Protein AF-W1WIZ9-F1 (afdb_monomer)

Nearest PDB structures (foldseek):
  3n75-assembly1_A  TM=9.625E-01  e=9.514E-27  Escherichia coli K-12
  5fkx-assembly1_A  TM=9.387E-01  e=6.309E-28  Escherichia coli K-12
  5fkz-assembly1_E  TM=9.517E-01  e=2.753E-23  Escherichia coli K-12
  7p9b-assembly1_A  TM=8.621E-01  e=2.487E-11  Providencia stuartii
  1ord-assembly1_A  TM=8.737E-01  e=4.631E-11  Lactobacillus sp. 30A

Organism: NCBI:txid1403943

Mean predicted aligned error: 6.0 Å

Foldseek 3Di:
DVCLLVDPPQLAEEDECVVDDCVVQVVSCVRPQLRAYEYEYEPPDDPPDDPVSVSGNYDYDYPDDPCVVVSVVVVVVSSVVSVCVPQQLLRNQLVVQLVVVDQDPDDPPCRLVVVLVVDPNSVVVCVVVDSSVSSSPDDCVPPCSPDLVVCDHSNVSNQVVVCVVVVHPTGHDDPVDVLVVLLVCLPVPAAAPRDDDDDPPDDVSPVVSVVVGD

Radius of gyration: 25.26 Å; Cα contacts (8 Å, |Δi|>4): 203; chains: 1; bounding box: 54×52×72 Å

pLDDT: mean 91.21, std 8.18, range [60.09, 98.5]

Solvent-accessible surface area (backbone atoms only — not comparable to full-atom values): 12787 Å² total; per-residue (Å²): 106,73,66,60,78,74,32,89,84,65,63,58,48,80,47,50,41,88,83,46,56,69,66,60,53,53,58,47,36,76,77,40,60,71,53,39,33,38,33,36,37,59,99,82,58,80,83,89,72,56,85,81,54,70,71,53,48,67,44,82,43,68,90,53,89,88,44,62,62,61,50,51,52,49,52,49,51,54,37,52,50,40,55,62,65,75,41,53,54,39,60,44,52,51,54,49,52,50,72,69,61,74,86,64,101,50,61,48,86,39,55,49,43,61,53,33,63,76,38,77,70,30,35,55,52,44,65,72,68,34,61,64,60,35,43,68,54,69,38,71,86,46,64,88,52,30,30,78,89,74,54,26,56,31,40,31,50,35,26,52,49,50,9,62,76,70,74,42,99,66,52,80,91,68,93,72,45,67,56,46,50,53,34,56,54,42,62,72,73,50,57,68,82,60,90,80,91,74,67,90,89,57,58,70,44,58,57,51,39,55,76,73,53,96

Secondary structure (DSSP, 8-state):
-HHHHH-TT---EEEETTTS-HHHHHHHHHH-TT--EEEEE-TT------GGGGGS-EEEEE--TT-HHHHHHHHHHHHHHHHHHHS-HHHHHHHHHHHHT---SSSSTTGGGTTGGGSHHHHHHHHHH-HHHHHS---TT-GGG--TTTT-HHHHHHHHHHHHHTT-S-----TTHHHHHHHHHHHHH--TT------TT--HHHHHHHHH--

Structure (mmCIF, N/CA/C/O backbone):
data_AF-W1WIZ9-F1
#
_entry.id   AF-W1WIZ9-F1
#
loop_
_atom_site.group_PDB
_atom_site.id
_atom_site.type_symbol
_atom_site.label_atom_id
_atom_site.label_alt_id
_atom_site.label_comp_id
_atom_site.label_asym_id
_atom_site.label_entity_id
_atom_site.label_seq_id
_atom_site.pdbx_PDB_ins_code
_atom_site.Cartn_x
_atom_site.Cartn_y
_atom_site.Cartn_z
_atom_site.occupancy
_atom_site.B_iso_or_equiv
_atom_site.auth_seq_id
_atom_site.auth_comp_id
_atom_site.auth_asym_id
_atom_site.auth_atom_id
_atom_site.pdbx_PDB_model_num
ATOM 1 N N . LEU A 1 1 ? -24.892 2.028 10.577 1.00 87.00 1 LEU A N 1
ATOM 2 C CA . LEU A 1 1 ? -24.615 1.466 9.233 1.00 87.00 1 LEU A CA 1
ATOM 3 C C . LEU A 1 1 ? -24.131 2.520 8.239 1.00 87.00 1 LEU A C 1
ATOM 5 O O . LEU A 1 1 ? -22.938 2.538 8.000 1.00 87.00 1 LEU A O 1
ATOM 9 N N . LYS A 1 2 ? -24.961 3.466 7.758 1.00 91.81 2 LYS A N 1
ATOM 10 C CA . LYS A 1 2 ? -24.526 4.496 6.776 1.00 91.81 2 LYS A CA 1
ATOM 11 C C . LYS A 1 2 ? -23.250 5.261 7.156 1.00 91.81 2 LYS A C 1
ATOM 13 O O . LYS A 1 2 ? -22.461 5.605 6.288 1.00 91.81 2 LYS A O 1
ATOM 18 N N . LEU A 1 3 ? -23.041 5.540 8.445 1.00 91.88 3 LEU A N 1
ATOM 19 C CA . LEU A 1 3 ? -21.811 6.185 8.913 1.00 91.88 3 LEU A CA 1
ATOM 20 C C . LEU A 1 3 ? -20.573 5.295 8.708 1.00 91.88 3 LEU A C 1
ATOM 22 O O . LEU A 1 3 ? -19.531 5.810 8.336 1.00 91.88 3 LEU A O 1
ATOM 26 N N . ILE A 1 4 ? -20.702 3.985 8.932 1.00 90.81 4 ILE A N 1
ATOM 27 C CA . ILE A 1 4 ? -19.630 2.996 8.738 1.00 90.81 4 ILE A CA 1
ATOM 28 C C . ILE A 1 4 ? -19.288 2.897 7.254 1.00 90.81 4 ILE A C 1
ATOM 30 O O . ILE A 1 4 ? -18.129 3.028 6.880 1.00 90.81 4 ILE A O 1
ATOM 34 N N . GLU A 1 5 ? -20.314 2.781 6.415 1.00 92.06 5 GLU A N 1
ATOM 35 C CA . GLU A 1 5 ? -20.179 2.718 4.958 1.00 92.06 5 GLU A CA 1
ATOM 36 C C . GLU A 1 5 ? -19.468 3.951 4.372 1.00 92.06 5 GLU A C 1
ATOM 38 O O . GLU A 1 5 ? -18.628 3.830 3.487 1.00 92.06 5 GLU A O 1
ATOM 43 N N . ASN A 1 6 ? -19.758 5.146 4.897 1.00 93.94 6 ASN A N 1
ATOM 44 C CA . ASN A 1 6 ? -19.237 6.405 4.355 1.00 93.94 6 ASN A CA 1
ATOM 45 C C . ASN A 1 6 ? -17.990 6.941 5.080 1.00 93.94 6 ASN A C 1
ATOM 47 O O . ASN A 1 6 ? -17.501 8.016 4.730 1.00 93.94 6 ASN A O 1
ATOM 51 N N . ASN A 1 7 ? -17.471 6.247 6.100 1.00 94.19 7 ASN A N 1
ATOM 52 C CA . ASN A 1 7 ? -16.343 6.739 6.890 1.00 94.19 7 ASN A CA 1
ATOM 53 C C . ASN A 1 7 ? -15.297 5.656 7.180 1.00 94.19 7 ASN A C 1
ATOM 55 O O . ASN A 1 7 ? -15.286 5.033 8.241 1.00 94.19 7 ASN A O 1
ATOM 59 N N . ALA A 1 8 ? -14.321 5.545 6.278 1.00 92.00 8 ALA A N 1
ATOM 60 C CA . ALA A 1 8 ? -13.179 4.638 6.408 1.00 92.00 8 ALA A CA 1
ATOM 61 C C . ALA A 1 8 ? -12.224 4.963 7.579 1.00 92.00 8 ALA A C 1
ATOM 63 O O . ALA A 1 8 ? -11.282 4.214 7.822 1.00 92.00 8 ALA A O 1
ATOM 64 N N . ARG A 1 9 ? -12.424 6.077 8.302 1.00 94.25 9 ARG A N 1
ATOM 65 C CA . ARG A 1 9 ? -11.620 6.418 9.492 1.00 94.25 9 ARG A CA 1
ATOM 66 C C . ARG A 1 9 ? -12.114 5.738 10.766 1.00 94.25 9 ARG A C 1
ATOM 68 O O . ARG A 1 9 ? -11.454 5.851 11.795 1.00 94.25 9 ARG A O 1
ATOM 75 N N . LEU A 1 10 ? -13.272 5.082 10.726 1.00 94.19 10 LEU A N 1
ATOM 76 C CA . LEU A 1 10 ? -13.775 4.325 11.865 1.00 94.19 10 LEU A CA 1
ATOM 77 C C . LEU A 1 10 ? -12.921 3.073 12.077 1.00 94.19 10 LEU A C 1
ATOM 79 O O . LEU A 1 10 ? -12.685 2.300 11.153 1.00 94.19 10 LEU A O 1
ATOM 83 N N . CYS A 1 11 ? -12.454 2.897 13.310 1.00 94.31 11 CYS A N 1
ATOM 84 C CA . CYS A 1 11 ? -11.530 1.832 13.696 1.00 94.31 11 CYS A CA 1
ATOM 85 C C . CYS A 1 11 ? -12.123 0.835 14.703 1.00 94.31 11 CYS A C 1
ATOM 87 O O . CYS A 1 11 ? -11.443 -0.104 15.099 1.00 94.31 11 CYS A O 1
ATOM 89 N N . GLY A 1 12 ? -13.386 1.023 15.084 1.00 94.50 12 GLY A N 1
ATOM 90 C CA . GLY A 1 12 ? -14.156 0.096 15.900 1.00 94.50 12 GLY A CA 1
ATOM 91 C C . GLY A 1 12 ? -15.562 0.628 16.162 1.00 94.50 12 GLY A C 1
ATOM 92 O O . GLY A 1 12 ? -15.840 1.812 15.939 1.00 94.50 12 GLY A O 1
ATOM 93 N N . VAL A 1 13 ? -16.456 -0.245 16.617 1.00 95.00 13 VAL A N 1
ATOM 94 C CA . VAL A 1 13 ? -17.850 0.098 16.935 1.00 95.00 13 VAL A CA 1
ATOM 95 C C . VAL A 1 13 ? -18.153 -0.328 18.359 1.00 95.00 13 VAL A C 1
ATOM 97 O O . VAL A 1 13 ? -17.995 -1.494 18.694 1.00 95.00 13 VAL A O 1
ATOM 100 N N . ILE A 1 14 ? -18.608 0.612 19.186 1.00 94.50 14 ILE A N 1
ATOM 101 C CA . ILE A 1 14 ? -19.062 0.342 20.552 1.00 94.50 14 ILE A CA 1
ATOM 102 C C . ILE A 1 14 ? -20.587 0.371 20.571 1.00 94.50 14 ILE A C 1
ATOM 104 O O . ILE A 1 14 ? -21.185 1.331 20.077 1.00 94.50 14 ILE A O 1
ATOM 108 N N . PHE A 1 15 ? -21.215 -0.655 21.138 1.00 92.69 15 PHE A N 1
ATOM 109 C CA . PHE A 1 15 ? -22.669 -0.728 21.254 1.00 92.69 15 PHE A CA 1
ATOM 110 C C . PHE A 1 15 ? -23.113 -1.549 22.469 1.00 92.69 15 PHE A C 1
ATOM 112 O O . PHE A 1 15 ? -22.343 -2.312 23.045 1.00 92.69 15 PHE A O 1
ATOM 119 N N . ASP A 1 16 ? -24.372 -1.357 22.852 1.00 91.81 16 ASP A N 1
ATOM 120 C CA . ASP A 1 16 ? -25.048 -2.111 23.907 1.00 91.81 16 ASP A CA 1
ATOM 121 C C . ASP A 1 16 ? -25.674 -3.378 23.304 1.00 91.81 16 ASP A C 1
ATOM 123 O O . ASP A 1 16 ? -26.484 -3.282 22.373 1.00 91.81 16 ASP A O 1
ATOM 127 N N . TRP A 1 17 ? -25.276 -4.542 23.814 1.00 88.62 17 TRP A N 1
ATOM 128 C CA . TRP A 1 17 ? -25.714 -5.861 23.354 1.00 88.62 17 TRP A CA 1
ATOM 129 C C . TRP A 1 17 ? -27.201 -6.114 23.613 1.00 88.62 17 TRP A C 1
ATOM 131 O O . TRP A 1 17 ? -27.859 -6.808 22.843 1.00 88.62 17 TRP A O 1
ATOM 141 N N . ASP A 1 18 ? -27.770 -5.518 24.661 1.00 84.75 18 ASP A N 1
ATOM 142 C CA . ASP A 1 18 ? -29.194 -5.697 24.962 1.00 84.75 18 ASP A CA 1
ATOM 143 C C . ASP A 1 18 ? -30.079 -4.902 23.994 1.00 84.75 18 ASP A C 1
ATOM 145 O O . ASP A 1 18 ? -31.247 -5.233 23.777 1.00 84.75 18 ASP A O 1
ATOM 149 N N . LYS A 1 19 ? -29.525 -3.843 23.393 1.00 87.00 19 LYS A N 1
ATOM 150 C CA . LYS A 1 19 ? -30.222 -3.006 22.410 1.00 87.00 19 LYS A CA 1
ATOM 151 C C . LYS A 1 19 ? -30.000 -3.466 20.974 1.00 87.00 19 LYS A C 1
ATOM 153 O O . LYS A 1 19 ? -30.888 -3.286 20.139 1.00 87.00 19 LYS A O 1
ATOM 158 N N . TYR A 1 20 ? -28.819 -3.993 20.675 1.00 85.75 20 TYR A N 1
ATOM 159 C CA . TYR A 1 20 ? -28.450 -4.448 19.342 1.00 85.75 20 TYR A CA 1
ATOM 160 C C . TYR A 1 20 ? -27.939 -5.878 19.408 1.00 85.75 20 TYR A C 1
ATOM 162 O O . TYR A 1 20 ? -27.051 -6.198 20.188 1.00 85.75 20 TYR A O 1
ATOM 170 N N . ASN A 1 21 ? -28.493 -6.721 18.550 1.00 76.50 21 ASN A N 1
ATOM 171 C CA . ASN A 1 21 ? -28.240 -8.151 18.535 1.00 76.50 21 ASN A CA 1
ATOM 172 C C . ASN A 1 21 ? -27.180 -8.527 17.480 1.00 76.50 21 ASN A C 1
ATOM 174 O O . ASN A 1 21 ? -26.534 -7.681 16.850 1.00 76.50 21 ASN A O 1
ATOM 178 N N . LEU A 1 22 ? -27.045 -9.834 17.270 1.00 82.81 22 LEU A N 1
ATOM 179 C CA . LEU A 1 22 ? -26.155 -10.440 16.286 1.00 82.81 22 LEU A CA 1
ATOM 180 C C . LEU A 1 22 ? -26.357 -9.899 14.855 1.00 82.81 22 LEU A C 1
ATOM 182 O O . LEU A 1 22 ? -25.387 -9.784 14.112 1.00 82.81 22 LEU A O 1
ATOM 186 N N . GLU A 1 23 ? -27.576 -9.492 14.485 1.00 86.75 23 GLU A N 1
ATOM 187 C CA . GLU A 1 23 ? -27.906 -8.982 13.144 1.00 86.75 23 GLU A CA 1
ATOM 188 C C . GLU A 1 23 ? -27.064 -7.749 12.788 1.00 86.75 23 GLU A C 1
ATOM 190 O O . GLU A 1 23 ? -26.488 -7.676 11.703 1.00 86.75 23 GLU A O 1
ATOM 195 N N . LEU A 1 24 ? -26.884 -6.823 13.740 1.00 88.12 24 LEU A N 1
ATOM 196 C CA . LEU A 1 24 ? -26.019 -5.658 13.542 1.00 88.12 24 LEU A CA 1
ATOM 197 C C . LEU A 1 24 ? -24.560 -6.077 13.307 1.00 88.12 24 LEU A C 1
ATOM 199 O O . LEU A 1 24 ? -23.859 -5.473 12.492 1.00 88.12 24 LEU A O 1
ATOM 203 N N . CYS A 1 25 ? -24.091 -7.097 14.025 1.00 88.38 25 CYS A N 1
ATOM 204 C CA . CYS A 1 25 ? -22.722 -7.587 13.897 1.00 88.38 25 CYS A CA 1
ATOM 205 C C . CYS A 1 25 ? -22.493 -8.221 12.522 1.00 88.38 25 CYS A C 1
ATOM 207 O O . CYS A 1 25 ? -21.475 -7.947 11.884 1.00 88.38 25 CYS A O 1
ATOM 209 N N . GLU A 1 26 ? -23.452 -9.011 12.038 1.00 88.06 26 GLU A N 1
ATOM 210 C CA . GLU A 1 26 ? -23.418 -9.590 10.695 1.00 88.06 26 GLU A CA 1
ATOM 211 C C . GLU A 1 26 ? -23.435 -8.515 9.606 1.00 88.06 26 GLU A C 1
ATOM 213 O O . GLU A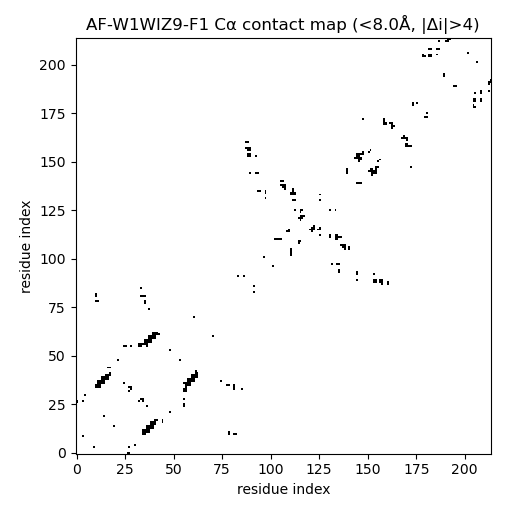 1 26 ? -22.670 -8.594 8.643 1.00 88.06 26 GLU A O 1
ATOM 218 N N . GLU A 1 27 ? -24.285 -7.495 9.738 1.00 91.00 27 GLU A N 1
ATOM 219 C CA . GLU A 1 27 ? -24.334 -6.378 8.791 1.00 91.00 27 GLU A CA 1
ATOM 220 C C . GLU A 1 27 ? -23.008 -5.619 8.736 1.00 91.00 27 GLU A C 1
ATOM 222 O O . GLU A 1 27 ? -22.530 -5.286 7.650 1.00 91.00 27 GLU A O 1
ATOM 227 N N . ILE A 1 28 ? -22.383 -5.369 9.891 1.00 91.50 28 ILE A N 1
ATOM 228 C CA . ILE A 1 28 ? -21.072 -4.718 9.945 1.00 91.50 28 ILE A CA 1
ATOM 229 C C . ILE A 1 28 ? -19.991 -5.616 9.340 1.00 91.50 28 ILE A C 1
ATOM 231 O O . ILE A 1 28 ? -19.190 -5.130 8.543 1.00 91.50 28 ILE A O 1
ATOM 235 N N . SER A 1 29 ? -19.998 -6.912 9.650 1.00 88.81 29 SER A N 1
ATOM 236 C CA . SER A 1 29 ? -19.029 -7.877 9.122 1.00 88.81 29 SER A CA 1
ATOM 237 C C . SER A 1 29 ? -19.103 -8.002 7.597 1.00 88.81 29 SER A C 1
ATOM 239 O O . SER A 1 29 ? -18.066 -8.014 6.939 1.00 88.81 29 SER A O 1
ATOM 241 N N . LYS A 1 30 ? -20.311 -7.964 7.011 1.00 89.75 30 LYS A N 1
ATOM 242 C CA . LYS A 1 30 ? -20.506 -7.922 5.547 1.00 89.75 30 LYS A CA 1
ATOM 243 C C . LYS A 1 30 ? -19.843 -6.708 4.889 1.00 89.75 30 LYS A C 1
ATOM 245 O O . LYS A 1 30 ? -19.440 -6.792 3.733 1.00 89.75 30 LYS A O 1
ATOM 250 N N . MET A 1 31 ? -19.753 -5.578 5.595 1.00 90.38 31 MET A N 1
ATOM 251 C CA . MET A 1 31 ? -19.080 -4.371 5.098 1.00 90.38 31 MET A CA 1
ATOM 252 C C . MET A 1 31 ? -17.571 -4.400 5.362 1.00 90.38 31 MET A C 1
ATOM 254 O O . MET A 1 31 ? -16.787 -3.967 4.519 1.00 90.38 31 MET A O 1
ATOM 258 N N . ASN A 1 32 ? -17.162 -4.865 6.542 1.00 90.75 32 ASN A N 1
ATOM 259 C CA . ASN A 1 32 ? -15.767 -4.968 6.946 1.00 90.75 32 ASN A CA 1
ATOM 260 C C . ASN A 1 32 ? -15.590 -6.110 7.954 1.00 90.75 32 ASN A C 1
ATOM 262 O O . ASN A 1 32 ? -15.849 -5.951 9.146 1.00 90.75 32 ASN A O 1
ATOM 266 N N . GLU A 1 33 ? -15.078 -7.237 7.466 1.00 89.38 33 GLU A N 1
ATOM 267 C CA . GLU A 1 33 ? -14.885 -8.461 8.251 1.00 89.38 33 GLU A CA 1
ATOM 268 C C . GLU A 1 33 ? -13.898 -8.292 9.416 1.00 89.38 33 GLU A C 1
ATOM 270 O O . GLU A 1 33 ? -13.975 -9.017 10.405 1.00 89.38 33 GLU A O 1
ATOM 275 N N . ASN A 1 34 ? -12.979 -7.327 9.319 1.00 91.25 34 ASN A N 1
ATOM 276 C CA . ASN A 1 34 ? -11.919 -7.125 10.303 1.00 91.25 34 ASN A CA 1
ATOM 277 C C . ASN A 1 34 ? -12.252 -6.043 11.341 1.00 91.25 34 ASN A C 1
ATOM 279 O O . ASN A 1 34 ? -11.488 -5.883 12.290 1.00 91.25 34 ASN A O 1
ATOM 283 N N . LEU A 1 35 ? -13.334 -5.272 11.162 1.00 93.56 35 LEU A N 1
ATOM 284 C CA . LEU A 1 35 ? -13.646 -4.138 12.034 1.00 93.56 35 LEU A CA 1
ATOM 285 C C . LEU A 1 35 ? -13.981 -4.623 13.458 1.00 93.56 35 LEU A C 1
ATOM 287 O O . LEU A 1 35 ? -14.940 -5.380 13.618 1.00 93.56 35 LEU A O 1
ATOM 291 N N . PRO A 1 36 ? -13.261 -4.163 14.499 1.00 95.06 36 PRO A N 1
ATOM 292 C CA . PRO A 1 36 ? -13.541 -4.559 15.873 1.00 95.06 36 PRO A CA 1
ATOM 293 C C . PRO A 1 36 ? -14.918 -4.102 16.351 1.00 95.06 36 PRO A C 1
ATOM 295 O O . PRO A 1 36 ? -15.303 -2.935 16.201 1.00 95.06 36 PRO A O 1
ATOM 298 N N . LEU A 1 37 ? -15.632 -5.023 16.988 1.00 93.81 37 LEU A N 1
ATOM 299 C CA . LEU A 1 37 ? -16.931 -4.807 17.605 1.00 93.81 37 LEU A CA 1
ATOM 300 C C . LEU A 1 37 ? -16.784 -4.920 19.124 1.00 93.81 37 LEU A C 1
ATOM 302 O O . LEU A 1 37 ? -16.282 -5.911 19.643 1.00 93.81 37 LEU A O 1
ATOM 306 N N . TYR A 1 38 ? -17.220 -3.897 19.846 1.00 94.00 38 TYR A N 1
ATOM 307 C CA . TYR A 1 38 ? -17.125 -3.799 21.297 1.00 94.00 38 TYR A CA 1
ATOM 308 C C . TYR A 1 38 ? -18.540 -3.793 21.876 1.00 94.00 38 TYR A C 1
ATOM 310 O O . TYR A 1 38 ? -19.208 -2.756 21.911 1.00 94.00 38 TYR A O 1
ATOM 318 N N . ALA A 1 39 ? -18.999 -4.972 22.281 1.00 91.75 39 ALA A N 1
ATOM 319 C CA . ALA A 1 39 ? -20.337 -5.195 22.803 1.00 91.75 39 ALA A CA 1
ATOM 320 C C . ALA A 1 39 ? -20.330 -5.065 24.327 1.00 91.75 39 ALA A C 1
ATOM 322 O O . ALA A 1 39 ? -19.583 -5.761 25.012 1.00 91.75 39 ALA A O 1
ATOM 323 N N . PHE A 1 40 ? -21.167 -4.187 24.865 1.00 91.50 40 PHE A N 1
ATOM 324 C CA . PHE A 1 40 ? -21.376 -4.084 26.303 1.00 91.50 40 PHE A CA 1
ATOM 325 C C . PHE A 1 40 ? -22.627 -4.864 26.694 1.00 91.50 40 PHE A C 1
ATOM 327 O O . PHE A 1 40 ? -23.694 -4.617 26.143 1.00 91.50 40 PHE A O 1
ATOM 334 N N . ALA A 1 41 ? -22.487 -5.805 27.622 1.00 87.31 41 ALA A N 1
ATOM 335 C CA . ALA A 1 41 ? -23.559 -6.679 28.079 1.00 87.31 41 ALA A CA 1
ATOM 336 C C . ALA A 1 41 ? -23.795 -6.513 29.585 1.00 87.31 41 ALA A C 1
ATOM 338 O O . ALA A 1 41 ? -22.882 -6.202 30.358 1.00 87.31 41 ALA A O 1
ATOM 339 N N . ASN A 1 42 ? -25.037 -6.731 30.003 1.00 83.00 42 ASN A N 1
ATOM 340 C CA . ASN A 1 42 ? -25.416 -6.831 31.404 1.00 83.00 42 ASN A CA 1
ATOM 341 C C . ASN A 1 42 ? -25.300 -8.282 31.891 1.00 83.00 42 ASN A C 1
ATOM 343 O O . ASN A 1 42 ? -25.276 -9.232 31.114 1.00 83.00 42 ASN A O 1
ATOM 347 N N . THR A 1 43 ? -25.303 -8.478 33.209 1.00 73.75 43 THR A N 1
ATOM 348 C CA . THR A 1 43 ? -25.159 -9.806 33.839 1.00 73.75 43 THR A CA 1
ATOM 349 C C . THR A 1 43 ? -26.267 -10.798 33.451 1.00 73.75 43 THR A C 1
ATOM 351 O O . THR A 1 43 ? -26.099 -12.005 33.593 1.00 73.75 43 THR A O 1
ATOM 354 N N . TYR A 1 44 ? -27.409 -10.294 32.975 1.00 71.56 44 TYR A N 1
ATOM 355 C CA . TYR A 1 44 ? -28.566 -11.091 32.556 1.00 71.56 44 TYR A CA 1
ATOM 356 C C . TYR A 1 44 ? -28.710 -11.201 31.033 1.00 71.56 44 TYR A C 1
ATOM 358 O O . TYR A 1 44 ? -29.680 -11.794 30.561 1.00 71.56 44 TYR A O 1
ATOM 366 N N . SER A 1 45 ? -27.784 -10.625 30.264 1.00 72.38 45 SER A N 1
ATOM 367 C CA . SER A 1 45 ? -27.810 -10.698 28.807 1.00 72.38 45 SER A CA 1
ATOM 368 C C . SER A 1 45 ? -27.600 -12.141 28.355 1.00 72.38 45 SER A C 1
ATOM 370 O O . SER A 1 45 ? -26.628 -12.799 28.728 1.00 72.38 45 SER A O 1
ATOM 372 N N . THR A 1 46 ? -28.504 -12.650 27.523 1.00 68.81 46 THR A N 1
ATOM 373 C CA . THR A 1 46 ? -28.334 -13.960 26.893 1.00 68.81 46 THR A CA 1
ATOM 374 C C . THR A 1 46 ? -27.382 -13.835 25.708 1.00 68.81 46 THR A C 1
ATOM 376 O O . THR A 1 46 ? -27.666 -13.130 24.738 1.00 68.81 46 THR A O 1
ATOM 379 N N . LEU A 1 47 ? -26.248 -14.529 25.781 1.00 69.50 47 LEU A N 1
ATOM 380 C CA . LEU A 1 47 ? -25.299 -14.657 24.677 1.00 69.50 47 LEU A CA 1
ATOM 381 C C . LEU A 1 47 ? -25.739 -15.808 23.771 1.00 69.50 47 LEU A C 1
ATOM 383 O O . LEU A 1 47 ? -25.292 -16.942 23.930 1.00 69.50 47 LEU A O 1
ATOM 387 N N . ASP A 1 48 ? -26.638 -15.515 22.836 1.00 65.75 48 ASP A N 1
ATOM 388 C CA . ASP A 1 48 ? -27.059 -16.471 21.810 1.00 65.75 48 ASP A CA 1
ATOM 389 C C . ASP A 1 48 ? -26.049 -16.428 20.648 1.00 65.75 48 ASP A C 1
ATOM 391 O O . ASP A 1 48 ? -26.266 -15.781 19.626 1.00 65.75 48 ASP A O 1
ATOM 395 N N . VAL A 1 49 ? -24.861 -17.003 20.877 1.00 66.94 49 VAL A N 1
ATOM 396 C CA . VAL A 1 49 ? -23.733 -16.997 19.928 1.00 66.94 49 VAL A CA 1
ATOM 397 C C . VAL A 1 49 ? -23.510 -18.413 19.406 1.00 66.94 49 VAL A C 1
ATOM 399 O O . VAL A 1 49 ? -23.228 -19.334 20.177 1.00 66.94 49 VAL A O 1
ATOM 402 N N . SER A 1 50 ? -23.607 -18.603 18.091 1.00 66.69 50 SER A N 1
ATOM 403 C CA . SER A 1 50 ? -23.316 -19.879 17.438 1.00 66.69 50 SER A CA 1
ATOM 404 C C . SER A 1 50 ? -21.835 -19.993 17.048 1.00 66.69 50 SER A C 1
ATOM 406 O O . SER A 1 50 ? -21.110 -19.006 16.937 1.00 66.69 50 SER A O 1
ATOM 408 N N . LEU A 1 51 ? -21.355 -21.214 16.780 1.00 60.09 51 LEU A N 1
ATOM 409 C CA . LEU A 1 51 ? -19.974 -21.445 16.322 1.00 60.09 51 LEU A CA 1
ATOM 410 C C . LEU A 1 51 ? -19.649 -20.735 14.993 1.00 60.09 51 LEU A C 1
ATOM 412 O O . LEU A 1 51 ? -18.485 -20.426 14.742 1.00 60.09 51 LEU A O 1
ATOM 416 N N . ASN A 1 52 ? -20.651 -20.469 14.148 1.00 64.50 52 ASN A N 1
ATOM 417 C CA . ASN A 1 52 ? -20.458 -19.729 12.898 1.00 64.50 52 ASN A CA 1
ATOM 418 C C . ASN A 1 52 ? -20.170 -18.239 13.148 1.00 64.50 52 ASN A C 1
ATOM 420 O O . ASN A 1 52 ? -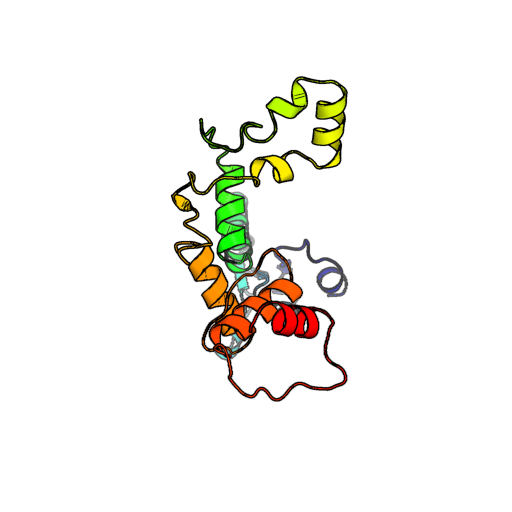19.480 -17.607 12.346 1.00 64.50 52 ASN A O 1
ATOM 424 N N . ASP A 1 53 ? -20.608 -17.721 14.296 1.00 66.31 53 ASP A N 1
ATOM 425 C CA . ASP A 1 53 ? -20.487 -16.315 14.687 1.00 66.31 53 ASP A CA 1
ATOM 426 C C . ASP A 1 53 ? -19.121 -15.999 15.305 1.00 66.31 53 ASP A C 1
ATOM 428 O O . ASP A 1 53 ? -18.749 -14.837 15.433 1.00 66.31 53 ASP A O 1
ATOM 432 N N . LEU A 1 54 ? -18.306 -17.023 15.597 1.00 61.25 54 LEU A N 1
ATOM 433 C CA . LEU A 1 54 ? -16.912 -16.878 16.045 1.00 61.25 54 LEU A CA 1
ATOM 434 C C . LEU A 1 54 ? -15.998 -16.204 15.010 1.00 61.25 54 LEU A C 1
ATOM 436 O O . LEU A 1 54 ? -14.865 -15.851 15.329 1.00 61.25 54 LEU A O 1
ATOM 440 N N . ARG A 1 55 ? -16.458 -16.042 13.762 1.00 66.75 55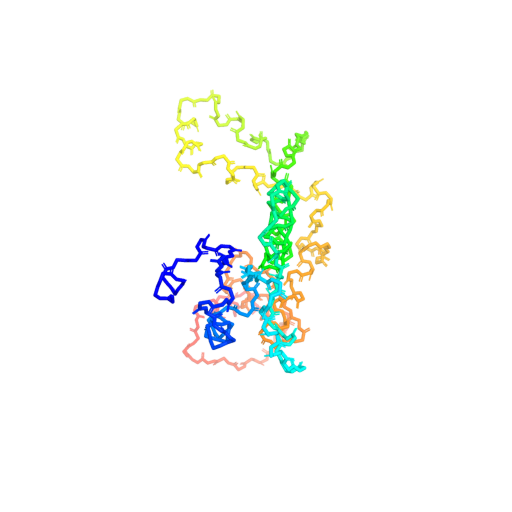 ARG A N 1
ATOM 441 C CA . ARG A 1 55 ? -15.751 -15.241 12.751 1.00 66.75 55 ARG A CA 1
ATOM 442 C C . ARG A 1 55 ? -15.859 -13.740 13.010 1.00 66.75 55 ARG A C 1
ATOM 444 O O . ARG A 1 55 ? -15.060 -12.983 12.465 1.00 66.75 55 ARG A O 1
ATOM 451 N N . LEU A 1 56 ? -16.834 -13.308 13.807 1.00 74.75 56 LEU A N 1
ATOM 452 C CA . LEU A 1 56 ? -17.032 -11.906 14.143 1.00 74.75 56 LEU A CA 1
ATOM 453 C C . LEU A 1 56 ? -15.968 -11.468 15.159 1.00 74.75 56 LEU A C 1
ATOM 455 O O . LEU A 1 56 ? -15.740 -12.131 16.170 1.00 74.75 56 LEU A O 1
ATOM 459 N N . GLN A 1 57 ? -15.334 -10.322 14.912 1.00 81.62 57 GLN A N 1
ATOM 460 C CA . GLN A 1 57 ? -14.327 -9.729 15.801 1.00 81.62 57 GLN A CA 1
ATOM 461 C C . GLN A 1 57 ? -14.990 -9.008 16.989 1.00 81.62 57 GLN A C 1
ATOM 463 O O . GLN A 1 57 ? -14.838 -7.796 17.154 1.00 81.62 57 GLN A O 1
ATOM 468 N N . ILE A 1 58 ? -15.777 -9.737 17.792 1.00 87.44 58 ILE A N 1
ATOM 469 C CA . ILE A 1 58 ? -16.536 -9.186 18.925 1.00 87.44 58 ILE A CA 1
ATOM 470 C C . ILE A 1 58 ? -15.761 -9.373 20.229 1.00 87.44 58 ILE A C 1
ATOM 472 O O . ILE A 1 58 ? -15.376 -10.479 20.599 1.00 87.44 58 ILE A O 1
ATOM 476 N N . SER A 1 59 ? -15.574 -8.277 20.959 1.00 89.62 59 SER A N 1
ATOM 477 C CA . SER A 1 59 ? -15.122 -8.267 22.349 1.00 89.62 59 SER A CA 1
ATOM 478 C C . SER A 1 59 ? -16.275 -7.851 23.255 1.00 89.62 59 SER A C 1
ATOM 480 O O . SER A 1 59 ? -16.907 -6.822 23.014 1.00 89.62 59 SER A O 1
ATOM 482 N N . PHE A 1 60 ? -16.521 -8.637 24.301 1.00 88.75 60 PHE A N 1
ATOM 483 C CA . PHE A 1 60 ? -17.566 -8.369 25.284 1.00 88.75 60 PHE A CA 1
ATOM 484 C C . PHE A 1 60 ? -17.006 -7.651 26.512 1.00 88.75 60 PHE A C 1
ATOM 486 O O . PHE A 1 60 ? -15.944 -8.014 27.023 1.00 88.75 60 PHE A O 1
ATOM 493 N N . PHE A 1 61 ? -17.745 -6.657 26.995 1.00 91.06 61 PHE A N 1
ATOM 494 C CA . PHE A 1 61 ? -17.449 -5.907 28.211 1.00 91.06 61 PHE A CA 1
ATOM 495 C C . PHE A 1 61 ? -18.678 -5.842 29.114 1.00 91.06 61 PHE A C 1
ATOM 497 O O . PHE A 1 61 ? -19.806 -5.771 28.634 1.00 91.06 61 PHE A O 1
ATOM 504 N N . GLU A 1 62 ? -18.459 -5.822 30.424 1.00 89.00 62 GLU A N 1
ATOM 505 C CA . GLU A 1 62 ? -19.524 -5.604 31.404 1.00 89.00 62 GLU A CA 1
ATOM 506 C C . GLU A 1 62 ? -19.582 -4.136 31.841 1.00 89.00 62 GLU A C 1
ATOM 508 O O . GLU A 1 62 ? -18.564 -3.438 31.909 1.00 89.00 62 GLU A O 1
ATOM 513 N N . TYR A 1 63 ? -20.779 -3.672 32.204 1.00 87.44 63 TYR A N 1
ATOM 514 C CA . TYR A 1 63 ? -20.985 -2.363 32.823 1.00 87.44 63 TYR A CA 1
ATOM 515 C C . TYR A 1 63 ? -20.532 -2.364 34.293 1.00 87.44 63 TYR A C 1
ATOM 517 O O . TYR A 1 63 ? -21.346 -2.388 35.216 1.00 87.44 63 TYR A O 1
ATOM 525 N N . ALA A 1 64 ? -19.219 -2.327 34.521 1.00 86.75 64 ALA A N 1
ATOM 526 C CA . ALA A 1 64 ? -18.628 -2.309 35.858 1.00 86.75 64 ALA A CA 1
ATOM 527 C C . ALA A 1 64 ? -18.061 -0.928 36.237 1.00 86.75 64 ALA A C 1
ATOM 529 O O . ALA A 1 64 ? -17.295 -0.307 35.494 1.00 86.75 64 ALA A O 1
ATOM 530 N N . LEU A 1 65 ? -18.399 -0.455 37.442 1.00 85.69 65 LEU A N 1
ATOM 531 C CA . LEU A 1 65 ? -17.788 0.739 38.036 1.00 85.69 65 LEU A CA 1
ATOM 532 C C . LEU A 1 65 ? -16.299 0.481 38.308 1.00 85.69 65 LEU A C 1
ATOM 534 O O . LEU A 1 65 ? -15.939 -0.529 38.902 1.00 85.69 65 LEU A O 1
ATOM 538 N N . GLY A 1 66 ? -15.435 1.407 37.886 1.00 88.44 66 GLY A N 1
ATOM 539 C CA . GLY A 1 66 ? -13.982 1.300 38.068 1.00 88.44 66 GLY A CA 1
ATOM 540 C C . GLY A 1 66 ? -13.241 0.491 36.996 1.00 88.44 66 GLY A C 1
ATOM 541 O O . GLY A 1 66 ? -12.024 0.583 36.935 1.00 88.44 66 GLY A O 1
ATOM 542 N N . ALA A 1 67 ? -13.939 -0.215 36.098 1.00 90.38 67 ALA A N 1
ATOM 543 C CA . ALA A 1 67 ? -13.314 -0.987 35.013 1.00 90.38 67 ALA A CA 1
ATOM 544 C C . ALA A 1 67 ? -13.006 -0.156 33.751 1.00 90.38 67 ALA A C 1
ATOM 546 O O . ALA A 1 67 ? -12.460 -0.669 32.777 1.00 90.38 67 ALA A O 1
ATOM 547 N N . ALA A 1 68 ? -13.372 1.131 33.736 1.00 92.00 68 ALA A N 1
ATOM 548 C CA . ALA A 1 68 ? -13.283 1.975 32.545 1.00 92.00 68 ALA A CA 1
ATOM 549 C C . ALA A 1 68 ? -11.853 2.092 31.989 1.00 92.00 68 ALA A C 1
ATOM 551 O O . ALA A 1 68 ? -11.679 2.124 30.772 1.00 92.00 68 ALA A O 1
ATOM 552 N N . GLU A 1 69 ? -10.840 2.137 32.859 1.00 94.81 69 GLU A N 1
ATOM 553 C CA . GLU A 1 69 ? -9.435 2.215 32.444 1.00 94.81 69 GLU A CA 1
ATOM 554 C C . GLU A 1 69 ? -8.983 0.927 31.745 1.00 94.81 69 GLU A C 1
ATOM 556 O O . GLU A 1 69 ? -8.440 0.979 30.640 1.00 94.81 69 GLU A O 1
ATOM 561 N N . ASP A 1 70 ? -9.287 -0.232 32.330 1.00 94.00 70 ASP A N 1
ATOM 562 C CA . ASP A 1 70 ? -8.955 -1.535 31.752 1.00 94.00 70 ASP A CA 1
ATOM 563 C C . ASP A 1 70 ? -9.684 -1.771 30.423 1.00 94.00 70 ASP A C 1
ATOM 565 O O . ASP A 1 70 ? -9.074 -2.209 29.443 1.00 94.00 70 ASP A O 1
ATOM 569 N N . ILE A 1 71 ? -10.969 -1.407 30.348 1.00 94.69 71 ILE A N 1
ATOM 570 C CA . ILE A 1 71 ? -11.771 -1.487 29.120 1.00 94.69 71 ILE A CA 1
ATOM 571 C C . ILE A 1 71 ? -11.184 -0.577 28.036 1.00 94.69 71 ILE A C 1
ATOM 573 O O . ILE A 1 71 ? -10.990 -1.018 26.903 1.00 94.69 71 ILE A O 1
ATOM 577 N N . ALA A 1 72 ? -10.851 0.674 28.365 1.00 95.00 72 ALA A N 1
ATOM 578 C CA . ALA A 1 72 ? -10.253 1.606 27.411 1.00 95.00 72 ALA A CA 1
ATOM 579 C C . ALA A 1 72 ? -8.895 1.103 26.898 1.00 95.00 72 ALA A C 1
ATOM 581 O O . ALA A 1 72 ? -8.625 1.161 25.694 1.00 95.00 72 ALA A O 1
ATOM 582 N N . ASN A 1 73 ? -8.063 0.554 27.787 1.00 95.88 73 ASN A N 1
ATOM 583 C CA . ASN A 1 73 ? -6.791 -0.062 27.420 1.00 95.88 73 ASN A CA 1
ATOM 584 C C . ASN A 1 73 ? -6.997 -1.257 26.485 1.00 95.88 73 ASN A C 1
ATOM 586 O O . ASN A 1 73 ? -6.293 -1.372 25.479 1.00 95.88 73 ASN A O 1
ATOM 590 N N . LYS A 1 74 ? -7.987 -2.110 26.764 1.00 95.06 74 LYS A N 1
ATOM 591 C CA . LYS A 1 74 ? -8.301 -3.262 25.916 1.00 95.06 74 LYS A CA 1
ATOM 592 C C . LYS A 1 74 ? -8.821 -2.844 24.541 1.00 95.06 74 LYS A C 1
ATOM 594 O O . LYS A 1 74 ? -8.332 -3.354 23.536 1.00 95.06 74 LYS A O 1
ATOM 599 N N . ILE A 1 75 ? -9.740 -1.877 24.480 1.00 95.69 75 ILE A N 1
ATOM 600 C CA . ILE A 1 75 ? -10.244 -1.301 23.222 1.00 95.69 75 ILE A CA 1
ATOM 601 C C . ILE A 1 75 ? -9.083 -0.754 22.393 1.00 95.69 75 ILE A C 1
ATOM 603 O O . ILE A 1 75 ? -8.978 -1.063 21.206 1.00 95.69 75 ILE A O 1
ATOM 607 N N . LYS A 1 76 ? -8.176 0.009 23.014 1.00 96.50 76 LYS A N 1
ATOM 608 C CA . LYS A 1 76 ? -7.000 0.554 22.333 1.00 96.50 76 LYS A CA 1
ATOM 609 C C . LYS A 1 76 ? -6.109 -0.553 21.771 1.00 96.50 76 LYS A C 1
ATOM 611 O O . LYS A 1 76 ? -5.758 -0.489 20.600 1.00 96.50 76 LYS A O 1
ATOM 616 N N . GLN A 1 77 ? -5.788 -1.573 22.567 1.00 95.62 77 GLN A N 1
ATOM 617 C CA . GLN A 1 77 ? -4.966 -2.706 22.123 1.00 95.62 77 GLN A CA 1
ATOM 618 C C . GLN A 1 77 ? -5.586 -3.416 20.917 1.00 95.62 77 GLN A C 1
ATOM 620 O O . GLN A 1 77 ? -4.923 -3.581 19.898 1.00 95.62 77 GLN A O 1
ATOM 625 N N . THR A 1 78 ? -6.872 -3.764 20.990 1.00 95.12 78 THR A N 1
ATOM 626 C CA . THR A 1 78 ? -7.577 -4.429 19.886 1.00 95.12 78 THR A CA 1
ATOM 627 C C . THR A 1 78 ? -7.701 -3.525 18.653 1.00 95.12 78 THR A C 1
ATOM 629 O O . THR A 1 78 ? -7.590 -3.991 17.522 1.00 95.12 78 THR A O 1
ATOM 632 N N . THR A 1 79 ? -7.872 -2.214 18.843 1.00 95.56 79 THR A N 1
ATOM 633 C CA . THR A 1 79 ? -7.869 -1.243 17.736 1.00 95.56 79 THR A CA 1
ATOM 634 C C . THR A 1 79 ? -6.490 -1.162 17.070 1.00 95.56 79 THR A C 1
ATOM 636 O O . THR A 1 79 ? -6.386 -1.144 15.842 1.00 95.56 79 THR A O 1
ATOM 639 N N . ASP A 1 80 ? -5.416 -1.144 17.862 1.00 94.88 80 ASP A N 1
ATOM 640 C CA . ASP A 1 80 ? -4.038 -1.140 17.367 1.00 94.88 80 ASP A CA 1
ATOM 641 C C . ASP A 1 80 ? -3.719 -2.449 16.620 1.00 94.88 80 ASP A C 1
ATOM 643 O O . ASP A 1 80 ? -3.061 -2.427 15.578 1.00 94.88 80 ASP A O 1
ATOM 647 N N . GLU A 1 81 ? -4.212 -3.593 17.102 1.00 94.19 81 GLU A N 1
ATOM 648 C CA . GLU A 1 81 ? -4.138 -4.896 16.424 1.00 94.19 81 GLU A CA 1
ATOM 649 C C . GLU A 1 81 ? -4.873 -4.889 15.079 1.00 94.19 81 GLU A C 1
ATOM 651 O O . GLU A 1 81 ? -4.312 -5.346 14.078 1.00 94.19 81 GLU A O 1
ATOM 656 N N . TYR A 1 82 ? -6.075 -4.309 15.018 1.00 94.69 82 TYR A N 1
ATOM 657 C CA . TYR A 1 82 ? -6.816 -4.121 13.769 1.00 94.69 82 TYR A CA 1
ATOM 658 C C . TYR A 1 82 ? -6.017 -3.293 12.761 1.00 94.69 82 TYR A C 1
ATOM 660 O O . TYR A 1 82 ? -5.766 -3.757 11.647 1.00 94.69 82 TYR A O 1
ATOM 668 N N . ILE A 1 83 ? -5.528 -2.114 13.163 1.00 94.75 83 ILE A N 1
ATOM 669 C CA . ILE A 1 83 ? -4.708 -1.247 12.301 1.00 94.75 83 ILE A CA 1
ATOM 670 C C . ILE A 1 83 ? -3.467 -2.005 11.809 1.00 94.75 83 ILE A C 1
ATOM 672 O O . ILE A 1 83 ? -3.117 -1.960 10.631 1.00 94.75 83 ILE A O 1
ATOM 676 N N . ASN A 1 84 ? -2.810 -2.749 12.697 1.00 93.19 84 ASN A N 1
ATOM 677 C CA . ASN A 1 84 ? -1.645 -3.558 12.356 1.00 93.19 84 ASN A CA 1
ATOM 678 C C . ASN A 1 84 ? -1.954 -4.726 11.412 1.00 93.19 84 ASN A C 1
ATOM 680 O O . ASN A 1 84 ? -1.038 -5.171 10.717 1.00 93.19 84 ASN A O 1
ATOM 684 N N . THR A 1 85 ? -3.180 -5.241 11.420 1.00 92.62 85 THR A N 1
ATOM 685 C CA . THR A 1 85 ? -3.630 -6.348 10.566 1.00 92.62 85 THR A CA 1
ATOM 686 C C . THR A 1 85 ? -3.974 -5.862 9.164 1.00 92.62 85 THR A C 1
ATOM 688 O O . THR A 1 85 ? -3.594 -6.500 8.187 1.00 92.62 85 THR A O 1
ATOM 691 N N . ILE A 1 86 ? -4.643 -4.711 9.047 1.00 94.19 86 ILE A N 1
ATOM 692 C CA . ILE A 1 86 ? -5.061 -4.171 7.743 1.00 94.19 86 ILE A CA 1
ATOM 693 C C . ILE A 1 86 ? -3.919 -3.507 6.966 1.00 94.19 86 ILE A C 1
ATOM 695 O O . ILE A 1 86 ? -4.012 -3.356 5.750 1.00 94.19 86 ILE A O 1
ATOM 699 N N . LEU A 1 87 ? -2.851 -3.075 7.646 1.00 96.00 87 LEU A N 1
ATOM 700 C CA . LEU A 1 87 ? -1.705 -2.448 6.990 1.00 96.00 87 LEU A CA 1
ATOM 701 C C . LEU A 1 87 ? -0.866 -3.497 6.237 1.00 96.00 87 LEU A C 1
ATOM 703 O O . LEU A 1 87 ? -0.347 -4.420 6.871 1.00 96.00 87 LEU A O 1
ATOM 707 N N . PRO A 1 88 ? -0.638 -3.328 4.919 1.00 96.69 88 PRO A N 1
ATOM 708 C CA . PRO A 1 88 ? 0.222 -4.227 4.157 1.00 96.69 88 PRO A CA 1
ATOM 709 C C . PRO A 1 88 ? 1.668 -4.239 4.683 1.00 96.69 88 PRO A C 1
ATOM 711 O O . PRO A 1 88 ? 2.119 -3.233 5.244 1.00 96.69 88 PRO A O 1
ATOM 714 N N . PRO A 1 89 ? 2.436 -5.322 4.451 1.00 96.69 89 PRO A N 1
ATOM 715 C CA . PRO A 1 89 ? 3.740 -5.536 5.089 1.00 96.69 89 PRO A CA 1
ATOM 716 C C . PRO A 1 89 ? 4.728 -4.370 4.934 1.00 96.69 89 PRO A C 1
ATOM 718 O O . PRO A 1 89 ? 5.215 -3.826 5.928 1.00 96.69 89 PRO A O 1
ATOM 721 N N . LEU A 1 90 ? 4.968 -3.920 3.695 1.00 96.81 90 LEU A N 1
ATOM 722 C CA . LEU A 1 90 ? 5.905 -2.829 3.413 1.00 96.81 90 LEU A CA 1
ATOM 723 C C . LEU A 1 90 ? 5.434 -1.492 4.001 1.00 96.81 90 LEU A C 1
ATOM 725 O O . LEU A 1 90 ? 6.223 -0.772 4.609 1.00 96.81 90 LEU A O 1
ATOM 729 N N . THR A 1 91 ? 4.142 -1.174 3.881 1.00 96.69 91 THR A N 1
ATOM 730 C CA . THR A 1 91 ? 3.559 0.051 4.451 1.00 96.69 91 THR A CA 1
ATOM 731 C C . THR A 1 91 ? 3.683 0.066 5.970 1.00 96.69 91 THR A C 1
ATOM 733 O O . THR A 1 91 ? 4.103 1.068 6.548 1.00 96.69 91 THR A O 1
ATOM 736 N N . LYS A 1 92 ? 3.366 -1.055 6.626 1.00 96.38 92 LYS A N 1
ATOM 737 C CA . LYS A 1 92 ? 3.475 -1.216 8.078 1.00 96.38 92 LYS A CA 1
ATOM 738 C C . LYS A 1 92 ? 4.908 -1.000 8.556 1.00 96.38 92 LYS A C 1
ATOM 740 O O . LYS A 1 92 ? 5.126 -0.255 9.515 1.00 96.38 92 LYS A O 1
ATOM 745 N N . ALA A 1 93 ? 5.876 -1.613 7.876 1.00 95.69 93 ALA A N 1
ATOM 746 C CA . ALA A 1 93 ? 7.290 -1.476 8.201 1.00 95.69 93 ALA A CA 1
ATOM 747 C C . ALA A 1 93 ? 7.782 -0.031 8.007 1.00 95.69 93 ALA A C 1
ATOM 749 O O . ALA A 1 93 ? 8.403 0.533 8.908 1.00 95.69 93 ALA A O 1
ATOM 750 N N . LEU A 1 94 ? 7.423 0.613 6.892 1.00 95.31 94 LEU A N 1
ATOM 751 C CA . LEU A 1 94 ? 7.795 2.001 6.608 1.00 95.31 94 LEU A CA 1
ATOM 752 C C . LEU A 1 94 ? 7.176 2.987 7.612 1.00 95.31 94 LEU A C 1
ATOM 754 O O . LEU A 1 94 ? 7.858 3.875 8.118 1.00 95.31 94 LEU A O 1
ATOM 758 N N . PHE A 1 95 ? 5.898 2.823 7.961 1.00 95.56 95 PHE A N 1
ATOM 759 C CA . PHE A 1 95 ? 5.238 3.674 8.958 1.00 95.56 95 PHE A CA 1
ATOM 760 C C . PHE A 1 95 ? 5.838 3.496 10.350 1.00 95.56 95 PHE A C 1
ATOM 762 O O . PHE A 1 95 ? 5.920 4.454 11.119 1.00 95.56 95 PHE A O 1
ATOM 769 N N . LYS A 1 96 ? 6.246 2.273 10.706 1.00 94.25 96 LYS A N 1
ATOM 770 C CA . LYS A 1 96 ? 6.992 2.019 11.941 1.00 94.25 96 LYS A CA 1
ATOM 771 C C . LYS A 1 96 ? 8.332 2.759 11.919 1.00 94.25 96 LYS A C 1
ATOM 773 O O . LYS A 1 96 ? 8.582 3.531 12.837 1.00 94.25 96 LYS A O 1
ATOM 778 N N . TYR A 1 97 ? 9.113 2.613 10.849 1.00 92.94 97 TYR A N 1
ATOM 779 C CA . TYR A 1 97 ? 10.394 3.303 10.679 1.00 92.94 97 TYR A CA 1
ATOM 780 C C . TYR A 1 97 ? 10.273 4.825 10.846 1.00 92.94 97 TYR A C 1
ATOM 782 O O . TYR A 1 97 ? 10.974 5.433 11.655 1.00 92.94 97 TYR A O 1
ATOM 790 N N . VAL A 1 98 ? 9.323 5.443 10.136 1.00 93.19 98 VAL A N 1
ATOM 791 C CA . VAL A 1 98 ? 9.100 6.897 10.189 1.00 93.19 98 VAL A CA 1
ATOM 792 C C . VAL A 1 98 ? 8.696 7.360 11.594 1.00 93.19 98 VAL A C 1
ATOM 794 O O . VAL A 1 98 ? 9.152 8.414 12.042 1.00 93.19 98 VAL A O 1
ATOM 797 N N . ARG A 1 99 ? 7.866 6.585 12.308 1.00 93.25 99 ARG A N 1
ATOM 798 C CA . ARG A 1 99 ? 7.439 6.902 13.684 1.00 93.25 99 ARG A CA 1
ATOM 799 C C . ARG A 1 99 ? 8.566 6.780 14.703 1.00 93.25 99 ARG A C 1
ATOM 801 O O . ARG A 1 99 ? 8.603 7.574 15.635 1.00 93.25 99 ARG A O 1
ATOM 808 N N . GLU A 1 100 ? 9.472 5.824 14.525 1.00 91.69 100 GLU A N 1
ATOM 809 C CA . GLU A 1 100 ? 10.640 5.659 15.399 1.00 91.69 100 GLU A CA 1
ATOM 810 C C . GLU A 1 100 ? 11.620 6.836 15.292 1.00 91.69 100 GLU A C 1
ATOM 812 O O . GLU A 1 100 ? 12.430 7.036 16.194 1.00 91.69 100 GLU A O 1
ATOM 817 N N . GLY A 1 101 ? 11.533 7.645 14.227 1.00 83.50 101 GLY A N 1
ATOM 818 C CA . GLY A 1 101 ? 12.270 8.905 14.119 1.00 83.50 101 GLY A CA 1
ATOM 819 C C . GLY A 1 101 ? 13.788 8.723 14.096 1.00 83.50 101 GLY A C 1
ATOM 820 O O . GLY A 1 101 ? 14.518 9.606 14.548 1.00 83.50 101 GLY A O 1
ATOM 821 N N . LYS A 1 102 ? 14.267 7.578 13.595 1.00 78.88 102 LYS A N 1
ATOM 822 C CA . LYS A 1 102 ? 15.692 7.244 13.545 1.00 78.88 102 LYS A CA 1
ATOM 823 C C . LYS A 1 102 ? 16.448 8.274 12.709 1.00 78.88 102 LYS A C 1
ATOM 825 O O . LYS A 1 102 ? 16.167 8.469 11.529 1.00 78.88 102 LYS A O 1
ATOM 830 N N . TYR A 1 103 ? 17.430 8.927 13.325 1.00 68.50 103 TYR A N 1
ATOM 831 C CA . TYR A 1 103 ? 18.318 9.850 12.631 1.00 68.50 103 TYR A CA 1
ATOM 832 C C . TYR A 1 103 ? 19.511 9.078 12.068 1.00 68.50 103 TYR A C 1
ATOM 834 O O . TYR A 1 103 ? 20.429 8.706 12.798 1.00 68.50 103 TYR A O 1
ATOM 842 N N . THR A 1 104 ? 19.485 8.799 10.768 1.00 68.12 104 THR A N 1
ATOM 843 C CA . THR A 1 104 ? 20.547 8.050 10.086 1.00 68.12 104 THR A CA 1
ATOM 844 C C . THR A 1 104 ? 21.509 9.007 9.399 1.00 68.12 104 THR A C 1
ATOM 846 O O . THR A 1 104 ? 21.070 9.799 8.575 1.00 68.12 104 THR A O 1
ATOM 849 N N . PHE A 1 105 ? 22.818 8.899 9.647 1.00 79.25 105 PHE A N 1
ATOM 850 C CA . PHE A 1 105 ? 23.871 9.625 8.907 1.00 79.25 105 PHE A CA 1
ATOM 851 C C . PHE A 1 105 ? 24.131 9.037 7.508 1.00 79.25 105 PHE A C 1
ATOM 853 O O . PHE A 1 105 ? 25.267 8.939 7.049 1.00 79.25 105 PHE A O 1
ATOM 860 N N . CYS A 1 106 ? 23.065 8.605 6.844 1.00 80.00 106 CYS A N 1
ATOM 861 C CA . CYS A 1 106 ? 23.092 7.951 5.547 1.00 80.00 106 CYS A CA 1
ATOM 862 C C . CYS A 1 106 ? 22.405 8.833 4.502 1.00 80.00 106 CYS A C 1
ATOM 864 O O . CYS A 1 106 ? 21.828 9.874 4.812 1.00 80.00 106 CYS A O 1
ATOM 866 N N . THR A 1 107 ? 22.460 8.409 3.243 1.00 86.38 107 THR A N 1
ATOM 867 C CA . THR A 1 107 ? 21.608 8.985 2.204 1.00 86.38 107 THR A CA 1
ATOM 868 C C . THR A 1 107 ? 20.130 8.671 2.486 1.00 86.38 107 THR A C 1
ATOM 870 O O . THR A 1 107 ? 19.839 7.657 3.127 1.00 86.38 107 THR A O 1
ATOM 873 N N . PRO A 1 108 ? 19.185 9.488 1.988 1.00 92.00 108 PRO A N 1
ATOM 874 C CA . PRO A 1 108 ? 19.368 10.739 1.242 1.00 92.00 108 PRO A CA 1
ATOM 875 C C . PRO A 1 108 ? 19.883 11.922 2.087 1.00 92.00 108 PRO A C 1
ATOM 877 O O . PRO A 1 108 ? 19.484 12.129 3.230 1.00 92.00 108 PRO A O 1
ATOM 880 N N . GLY A 1 109 ? 20.734 12.770 1.493 1.00 91.19 109 GLY A N 1
ATOM 881 C CA . GLY A 1 109 ? 21.407 13.879 2.192 1.00 91.19 109 GLY A CA 1
ATOM 882 C C . GLY A 1 109 ? 20.494 15.011 2.687 1.00 91.19 109 GLY A C 1
ATOM 883 O O . GLY A 1 109 ? 20.960 15.897 3.403 1.00 91.19 109 GLY A O 1
ATOM 884 N N . HIS A 1 110 ? 19.199 14.997 2.347 1.00 92.94 110 HIS A N 1
ATOM 885 C CA . HIS A 1 110 ? 18.235 15.931 2.932 1.00 92.94 110 HIS A CA 1
ATOM 886 C C . HIS A 1 110 ? 17.815 15.550 4.358 1.00 92.94 110 HIS A C 1
ATOM 888 O O . HIS A 1 110 ? 17.196 16.378 5.030 1.00 92.94 110 HIS A O 1
ATOM 894 N N . MET A 1 111 ? 18.167 14.347 4.835 1.00 90.50 111 MET A N 1
ATOM 895 C CA . MET A 1 111 ? 18.050 13.913 6.235 1.00 90.50 111 MET A CA 1
ATOM 896 C C . MET A 1 111 ? 16.632 14.086 6.789 1.00 90.50 111 MET A C 1
ATOM 898 O O . MET A 1 111 ? 16.384 14.927 7.660 1.00 90.50 111 MET A O 1
ATOM 902 N N . GLY A 1 112 ? 15.663 13.381 6.197 1.00 91.50 112 GLY A N 1
ATOM 903 C CA . GLY A 1 112 ? 14.248 13.505 6.571 1.00 91.50 112 GLY A CA 1
ATOM 904 C C . GLY A 1 112 ? 13.638 14.881 6.273 1.00 91.50 112 GLY A C 1
ATOM 905 O O . GLY A 1 112 ? 12.549 15.191 6.742 1.00 91.50 112 GLY A O 1
ATOM 906 N N . GLY A 1 113 ? 14.352 15.717 5.511 1.00 93.38 113 GLY A N 1
ATOM 907 C CA . GLY A 1 113 ? 13.926 17.038 5.054 1.00 93.38 113 GLY A CA 1
ATOM 908 C C . GLY A 1 113 ? 14.524 18.213 5.831 1.00 93.38 113 GLY A C 1
ATOM 909 O O . GLY A 1 113 ? 14.253 19.365 5.498 1.00 93.38 113 GLY A O 1
ATOM 910 N N . THR A 1 114 ? 15.411 17.947 6.793 1.00 93.25 114 THR A N 1
ATOM 911 C CA . THR A 1 114 ? 16.182 18.969 7.524 1.00 93.25 114 THR A CA 1
ATOM 912 C C . THR A 1 114 ? 16.931 19.921 6.586 1.00 93.25 114 THR A C 1
ATOM 914 O O . THR A 1 114 ? 17.036 21.113 6.862 1.00 93.25 114 THR A O 1
ATOM 917 N N . ALA A 1 115 ? 17.453 19.426 5.457 1.00 94.62 115 ALA A N 1
ATOM 918 C CA . ALA A 1 115 ? 18.153 20.286 4.502 1.00 94.62 115 ALA A CA 1
ATOM 919 C C . ALA A 1 115 ? 17.226 21.299 3.814 1.00 94.62 115 ALA A C 1
ATOM 921 O O . ALA A 1 115 ? 17.648 22.430 3.578 1.00 94.62 115 ALA A O 1
ATOM 922 N N . PHE A 1 116 ? 15.969 20.933 3.535 1.00 96.25 116 PHE A N 1
ATOM 923 C CA . PHE A 1 116 ? 15.011 21.839 2.896 1.00 96.25 116 PHE A CA 1
ATOM 924 C C . PHE A 1 116 ? 14.718 23.056 3.778 1.00 96.25 116 PHE A C 1
ATOM 926 O O . PHE A 1 116 ? 14.641 24.173 3.276 1.00 96.25 116 PHE A O 1
ATOM 933 N N . GLN A 1 117 ? 14.707 22.874 5.098 1.00 95.50 117 GLN A N 1
ATOM 934 C CA . GLN A 1 117 ? 14.458 23.949 6.063 1.00 95.50 117 GLN A CA 1
ATOM 935 C C . GLN A 1 117 ? 15.589 24.993 6.153 1.00 95.50 117 GLN A C 1
ATOM 937 O O . GLN A 1 117 ? 15.447 26.008 6.830 1.00 95.50 117 GLN A O 1
ATOM 942 N N . LYS A 1 118 ? 16.724 24.775 5.471 1.00 97.06 118 LYS A N 1
ATOM 943 C CA . LYS A 1 118 ? 17.865 25.709 5.456 1.00 97.06 118 LYS A CA 1
ATOM 944 C C . LYS A 1 118 ? 17.729 26.837 4.427 1.00 97.06 118 LYS A C 1
ATOM 946 O O . LYS A 1 118 ? 18.619 27.679 4.343 1.00 97.06 118 LYS A O 1
ATOM 951 N N . SER A 1 119 ? 16.659 26.864 3.632 1.00 97.88 119 SER A N 1
ATOM 952 C CA . SER A 1 119 ? 16.404 27.932 2.657 1.00 97.88 119 SER A CA 1
ATOM 953 C C . SER A 1 119 ? 14.929 28.341 2.664 1.00 97.88 119 SER A C 1
ATOM 955 O O . SER A 1 119 ? 14.082 27.467 2.834 1.00 97.88 119 SER A O 1
ATOM 957 N N . PRO A 1 120 ? 14.587 29.623 2.418 1.00 98.25 120 PRO A N 1
ATOM 958 C CA . PRO A 1 120 ? 13.189 30.058 2.389 1.00 98.25 120 PRO A CA 1
ATOM 959 C C . PRO A 1 120 ? 12.321 29.256 1.409 1.00 98.25 120 PRO A C 1
ATOM 961 O O . PRO A 1 120 ? 11.225 28.833 1.760 1.00 98.25 120 PRO A O 1
ATOM 964 N N . VAL A 1 121 ? 12.830 28.984 0.201 1.00 98.25 121 VAL A N 1
ATOM 965 C CA . VAL A 1 121 ? 12.097 28.195 -0.803 1.00 98.25 121 VAL A CA 1
ATOM 966 C C . VAL A 1 121 ? 11.966 26.724 -0.399 1.00 98.25 121 VAL A C 1
ATOM 968 O O . VAL A 1 121 ? 10.930 26.108 -0.631 1.00 98.25 121 VAL A O 1
ATOM 971 N N . GLY A 1 122 ? 12.992 26.164 0.244 1.00 97.94 122 GLY A N 1
ATOM 972 C CA . GLY A 1 122 ? 12.969 24.785 0.711 1.00 97.94 122 GLY A CA 1
ATOM 973 C C . GLY A 1 122 ? 12.007 24.581 1.881 1.00 97.94 122 GLY A C 1
ATOM 974 O O . GLY A 1 122 ? 11.307 23.574 1.898 1.00 97.94 122 GLY A O 1
ATOM 975 N N . SER A 1 123 ? 11.892 25.536 2.809 1.00 97.50 123 SER A N 1
ATOM 976 C CA . SER A 1 123 ? 10.897 25.463 3.889 1.00 97.50 123 SER A CA 1
ATOM 977 C C . SER A 1 123 ? 9.473 25.454 3.333 1.00 97.50 123 SER A C 1
ATOM 979 O O . SER A 1 123 ? 8.687 24.590 3.704 1.00 97.50 123 SER A O 1
ATOM 981 N N . LEU A 1 124 ? 9.171 26.320 2.355 1.00 98.25 124 LEU A N 1
ATOM 982 C CA . LEU A 1 124 ? 7.872 26.310 1.667 1.00 98.25 124 LEU A CA 1
ATOM 983 C C . LEU A 1 124 ? 7.595 24.968 0.970 1.00 98.25 124 LEU A C 1
ATOM 985 O O . LEU A 1 124 ? 6.477 24.460 1.019 1.00 98.25 124 LEU A O 1
ATOM 989 N N . PHE A 1 125 ? 8.612 24.373 0.341 1.00 98.00 125 PHE A N 1
ATOM 990 C CA . PHE A 1 125 ? 8.505 23.057 -0.290 1.00 98.00 125 PHE A CA 1
ATOM 991 C C . PHE A 1 125 ? 8.252 21.938 0.733 1.00 98.00 125 PHE A C 1
ATOM 993 O O . PHE A 1 125 ? 7.407 21.070 0.511 1.00 98.00 125 PHE A O 1
ATOM 1000 N N . TYR A 1 126 ? 8.957 21.969 1.865 1.00 97.44 126 TYR A N 1
ATOM 1001 C CA . TYR A 1 126 ? 8.791 21.008 2.953 1.00 97.44 126 TYR A CA 1
ATOM 1002 C C . TYR A 1 126 ? 7.389 21.085 3.568 1.00 97.44 126 TYR A C 1
ATOM 1004 O O . TYR A 1 126 ? 6.759 20.048 3.769 1.00 97.44 126 TYR A O 1
ATOM 1012 N N . ASP A 1 127 ? 6.876 22.292 3.803 1.00 97.44 127 ASP A N 1
ATOM 1013 C CA . ASP A 1 127 ? 5.540 22.500 4.370 1.00 97.44 127 ASP A CA 1
ATOM 1014 C C . ASP A 1 127 ? 4.432 22.086 3.393 1.00 97.44 127 ASP A C 1
ATOM 1016 O O . ASP A 1 127 ? 3.422 21.523 3.812 1.00 97.44 127 ASP A O 1
ATOM 1020 N N . PHE A 1 128 ? 4.637 22.297 2.088 1.00 97.94 128 PHE A N 1
ATOM 1021 C CA . PHE A 1 128 ? 3.680 21.897 1.056 1.00 97.94 128 PHE A CA 1
ATOM 1022 C C . PHE A 1 128 ? 3.498 20.373 0.971 1.00 97.94 128 PHE A C 1
ATOM 1024 O O . PHE A 1 128 ? 2.368 19.889 0.950 1.00 97.94 128 PHE A O 1
ATOM 1031 N N . PHE A 1 129 ? 4.594 19.605 0.925 1.00 97.50 129 PHE A N 1
ATOM 1032 C CA . PHE A 1 129 ? 4.532 18.134 0.850 1.00 97.50 129 PHE A CA 1
ATOM 1033 C C . PHE A 1 129 ? 4.346 17.457 2.210 1.00 97.50 129 PHE A C 1
ATOM 1035 O O . PHE A 1 129 ? 3.913 16.303 2.278 1.00 97.50 129 PHE A O 1
ATOM 1042 N N . GLY A 1 130 ? 4.703 18.152 3.284 1.00 95.94 130 GLY A N 1
ATOM 1043 C CA . GLY A 1 130 ? 4.665 17.656 4.646 1.00 95.94 130 GLY A CA 1
ATOM 1044 C C . GLY A 1 130 ? 5.864 16.775 5.036 1.00 95.94 130 GLY A C 1
ATOM 1045 O O . GLY A 1 130 ? 6.560 16.194 4.196 1.00 95.94 130 GLY A O 1
ATOM 1046 N N . PRO A 1 131 ? 6.086 16.613 6.353 1.00 93.12 131 PRO A N 1
ATOM 1047 C CA . PRO A 1 131 ? 7.264 15.950 6.908 1.00 93.12 131 PRO A CA 1
ATOM 1048 C C . PRO A 1 131 ? 7.355 14.463 6.551 1.00 93.12 131 PRO A C 1
ATOM 1050 O O . PRO A 1 131 ? 8.449 13.941 6.352 1.00 93.12 131 PRO A O 1
ATOM 1053 N N . ASN A 1 132 ? 6.219 13.762 6.486 1.00 95.19 132 ASN A N 1
ATOM 1054 C CA . ASN A 1 132 ? 6.216 12.311 6.303 1.00 95.19 132 ASN A CA 1
ATOM 1055 C C . ASN A 1 132 ? 6.753 11.902 4.933 1.00 95.19 132 ASN A C 1
ATOM 1057 O O . ASN A 1 132 ? 7.488 10.926 4.875 1.00 95.19 132 ASN A O 1
ATOM 1061 N N . THR A 1 133 ? 6.478 12.683 3.884 1.00 95.44 133 THR A N 1
ATOM 1062 C CA . THR A 1 133 ? 7.004 12.461 2.530 1.00 95.44 133 THR A CA 1
ATOM 1063 C C . THR A 1 133 ? 8.531 12.392 2.538 1.00 95.44 133 THR A C 1
ATOM 1065 O O . THR A 1 133 ? 9.118 11.447 2.017 1.00 95.44 133 THR A O 1
ATOM 1068 N N . MET A 1 134 ? 9.178 13.346 3.213 1.00 93.69 134 MET A N 1
ATOM 1069 C CA . MET A 1 134 ? 10.640 13.413 3.297 1.00 93.69 134 MET A CA 1
ATOM 1070 C C . MET A 1 134 ? 11.221 12.385 4.269 1.00 93.69 134 MET A C 1
ATOM 1072 O O . MET A 1 134 ? 12.334 11.917 4.072 1.00 93.69 134 MET A O 1
ATOM 1076 N N . LYS A 1 135 ? 10.499 12.033 5.337 1.00 92.81 135 LYS A N 1
ATOM 1077 C CA . LYS A 1 135 ? 10.947 11.010 6.297 1.00 92.81 135 LYS A CA 1
ATOM 1078 C C . LYS A 1 135 ? 10.839 9.590 5.746 1.00 92.81 135 LYS A C 1
ATOM 1080 O O . LYS A 1 135 ? 11.575 8.720 6.198 1.00 92.81 135 LYS A O 1
ATOM 1085 N N . SER A 1 136 ? 9.923 9.353 4.808 1.00 93.94 136 SER A N 1
ATOM 1086 C CA . SER A 1 136 ? 9.797 8.078 4.101 1.00 93.94 136 SER A CA 1
ATOM 1087 C C . SER A 1 136 ? 10.735 7.941 2.902 1.00 93.94 136 SER A C 1
ATOM 1089 O O . SER A 1 136 ? 10.838 6.842 2.366 1.00 93.94 136 SER A O 1
ATOM 1091 N N . ASP A 1 137 ? 11.398 9.020 2.475 1.00 93.56 137 ASP A N 1
ATOM 1092 C CA . ASP A 1 137 ? 12.438 8.960 1.446 1.00 93.56 137 ASP A CA 1
ATOM 1093 C C . ASP A 1 137 ? 13.750 8.479 2.074 1.00 93.56 137 ASP A C 1
ATOM 1095 O O . ASP A 1 137 ? 14.413 9.191 2.835 1.00 93.56 137 ASP A O 1
ATOM 1099 N N . ILE A 1 138 ? 14.072 7.217 1.816 1.00 91.44 138 ILE A N 1
ATOM 1100 C CA . ILE A 1 138 ? 15.119 6.470 2.502 1.00 91.44 138 ILE A CA 1
ATOM 1101 C C . ILE A 1 138 ? 15.999 5.718 1.510 1.00 91.44 138 ILE A C 1
ATOM 1103 O O . ILE A 1 138 ? 15.613 5.417 0.383 1.00 91.44 138 ILE A O 1
ATOM 1107 N N . SER A 1 139 ? 17.193 5.371 1.973 1.00 90.44 139 SER A N 1
ATOM 1108 C CA . SER A 1 139 ? 18.152 4.563 1.230 1.00 90.44 139 SER A CA 1
ATOM 1109 C C . SER A 1 139 ? 18.103 3.100 1.661 1.00 90.44 139 SER A C 1
ATOM 1111 O O . SER A 1 139 ? 17.732 2.777 2.790 1.00 90.44 139 SER A O 1
ATOM 1113 N N . ILE A 1 140 ? 18.633 2.233 0.796 1.00 91.06 140 ILE A N 1
ATOM 1114 C CA . ILE A 1 140 ? 18.984 0.839 1.098 1.00 91.06 140 ILE A CA 1
ATOM 1115 C C . ILE A 1 140 ? 19.887 0.687 2.338 1.00 91.06 140 ILE A C 1
ATOM 1117 O O . ILE A 1 140 ? 19.980 -0.383 2.928 1.00 91.06 140 ILE A O 1
ATOM 1121 N N . SER A 1 141 ? 20.537 1.770 2.775 1.00 86.06 141 SER A N 1
ATOM 1122 C CA . SER A 1 141 ? 21.285 1.825 4.037 1.00 86.06 141 SER A CA 1
ATOM 1123 C C . SER A 1 141 ? 20.433 1.492 5.274 1.00 86.06 141 SER A C 1
ATOM 1125 O O . SER A 1 141 ? 20.988 1.154 6.319 1.00 86.06 141 SER A O 1
ATOM 1127 N N . VAL A 1 142 ? 19.102 1.570 5.173 1.00 85.06 142 VAL A N 1
ATOM 1128 C CA . VAL A 1 142 ? 18.156 1.141 6.209 1.00 85.06 142 VAL A CA 1
ATOM 1129 C C . VAL A 1 142 ? 17.916 -0.368 6.088 1.00 85.06 142 VAL A C 1
ATOM 1131 O O . VAL A 1 142 ? 16.989 -0.823 5.421 1.00 85.06 142 VAL A O 1
ATOM 1134 N N . SER A 1 143 ? 18.754 -1.161 6.756 1.00 85.62 143 SER A N 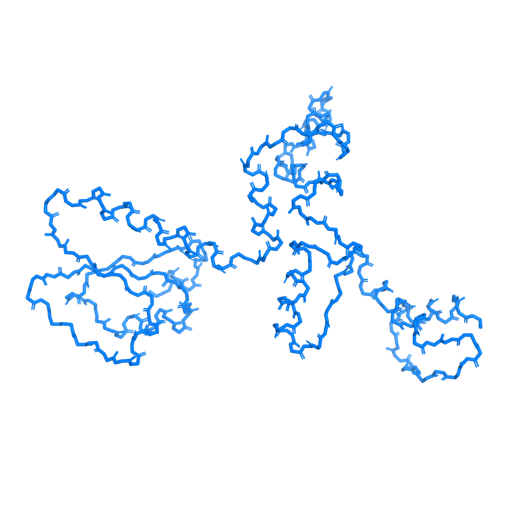1
ATOM 1135 C CA . SER A 1 143 ? 18.739 -2.628 6.632 1.00 85.62 143 SER A CA 1
ATOM 1136 C C . SER A 1 143 ? 17.425 -3.291 7.066 1.00 85.62 143 SER A C 1
ATOM 1138 O O . SER A 1 143 ? 17.063 -4.337 6.534 1.00 85.62 143 SER A O 1
ATOM 1140 N N . GLU A 1 144 ? 16.683 -2.687 7.999 1.00 88.69 144 GLU A N 1
ATOM 1141 C CA . GLU A 1 144 ? 15.422 -3.238 8.518 1.00 88.69 144 GLU A CA 1
ATOM 1142 C C . GLU A 1 144 ? 14.275 -3.260 7.497 1.00 88.69 144 GLU A C 1
ATOM 1144 O O . GLU A 1 144 ? 13.312 -4.005 7.679 1.00 88.69 144 GLU A O 1
ATOM 1149 N N . LEU A 1 145 ? 14.380 -2.483 6.414 1.00 91.69 145 LEU A N 1
ATOM 1150 C CA . LEU A 1 145 ? 13.403 -2.483 5.322 1.00 91.69 145 LEU A CA 1
ATOM 1151 C C . LEU A 1 145 ? 13.797 -3.407 4.164 1.00 91.69 145 LEU A C 1
ATOM 1153 O O . LEU A 1 145 ? 13.004 -3.606 3.245 1.00 91.69 145 LEU A O 1
ATOM 1157 N N . GLY A 1 146 ? 14.959 -4.058 4.254 1.00 93.56 146 GLY A N 1
ATOM 1158 C CA . GLY A 1 146 ? 15.459 -4.941 3.209 1.00 93.56 146 GLY A CA 1
ATOM 1159 C C . GLY A 1 146 ? 15.759 -4.182 1.918 1.00 93.56 146 GLY A C 1
ATOM 1160 O O . GLY A 1 146 ? 16.117 -3.008 1.939 1.00 93.56 146 GLY A O 1
ATOM 1161 N N . SER A 1 147 ? 15.626 -4.874 0.790 1.00 95.12 147 SER A N 1
ATOM 1162 C CA . SER A 1 147 ? 15.992 -4.367 -0.531 1.00 95.12 147 SER A CA 1
ATOM 1163 C C . SER A 1 147 ? 14.918 -4.693 -1.553 1.00 95.12 147 SER A C 1
ATOM 1165 O O . SER A 1 147 ? 14.509 -5.851 -1.679 1.00 95.12 147 SER A O 1
ATOM 1167 N N . LEU A 1 148 ? 14.505 -3.684 -2.322 1.00 95.31 148 LEU A N 1
ATOM 1168 C CA . LEU A 1 148 ? 13.639 -3.883 -3.483 1.00 95.31 148 LEU A CA 1
ATOM 1169 C C . LEU A 1 148 ? 14.340 -4.721 -4.563 1.00 95.31 148 LEU A C 1
ATOM 1171 O O . LEU A 1 148 ? 13.711 -5.578 -5.167 1.00 95.31 148 LEU A O 1
ATOM 1175 N N . LEU A 1 149 ? 15.636 -4.481 -4.788 1.00 95.69 149 LEU A N 1
ATOM 1176 C CA . LEU A 1 149 ? 16.420 -5.147 -5.834 1.00 95.69 149 LEU A CA 1
ATOM 1177 C C . LEU A 1 149 ? 16.774 -6.594 -5.472 1.00 95.69 149 LEU A C 1
ATOM 1179 O O . LEU A 1 149 ? 16.813 -7.445 -6.354 1.00 95.69 149 LEU A O 1
ATOM 1183 N N . ASP A 1 150 ? 16.997 -6.880 -4.186 1.00 95.81 150 ASP A N 1
ATOM 1184 C CA . ASP A 1 150 ? 17.299 -8.245 -3.729 1.00 95.81 150 ASP A CA 1
ATOM 1185 C C . ASP A 1 150 ? 16.038 -9.041 -3.368 1.00 95.81 150 ASP A C 1
ATOM 1187 O O . ASP A 1 150 ? 16.144 -10.194 -2.946 1.00 95.81 150 ASP A O 1
ATOM 1191 N N . HIS A 1 151 ? 14.851 -8.434 -3.488 1.00 96.38 151 HIS A N 1
ATOM 1192 C CA . HIS A 1 151 ? 13.572 -9.026 -3.089 1.00 96.38 151 HIS A CA 1
ATOM 1193 C C . HIS A 1 151 ? 13.634 -9.589 -1.660 1.00 96.38 151 HIS A C 1
ATOM 1195 O O . HIS A 1 151 ? 13.400 -10.780 -1.418 1.00 96.38 151 HIS A O 1
ATOM 1201 N N . SER A 1 152 ? 14.009 -8.738 -0.698 1.00 96.88 152 SER A N 1
ATOM 1202 C CA . SER A 1 152 ? 14.281 -9.134 0.689 1.00 96.88 152 SER A CA 1
ATOM 1203 C C . SER A 1 152 ? 13.501 -8.304 1.713 1.00 96.88 152 SER A C 1
ATOM 1205 O O . SER A 1 152 ? 13.012 -7.213 1.419 1.00 96.88 152 SER A O 1
ATOM 1207 N N . GLY A 1 153 ? 13.352 -8.843 2.928 1.00 96.62 153 GLY A N 1
ATOM 1208 C CA . GLY A 1 153 ? 12.633 -8.179 4.018 1.00 96.62 153 GLY A CA 1
ATOM 1209 C C . GLY A 1 153 ? 11.181 -7.808 3.657 1.00 96.62 153 GLY A C 1
ATOM 1210 O O . GLY A 1 153 ? 10.530 -8.541 2.904 1.00 96.62 153 GLY A O 1
ATOM 1211 N N . PRO A 1 154 ? 10.677 -6.660 4.147 1.00 97.38 154 PRO A N 1
ATOM 1212 C CA . PRO A 1 154 ? 9.331 -6.168 3.847 1.00 97.38 154 PRO A CA 1
ATOM 1213 C C . PRO A 1 154 ? 8.996 -6.028 2.354 1.00 97.38 154 PRO A C 1
ATOM 1215 O O . PRO A 1 154 ? 7.827 -6.158 1.986 1.00 97.38 154 PRO A O 1
ATOM 1218 N N . HIS A 1 155 ? 9.984 -5.807 1.476 1.00 97.75 155 HIS A N 1
ATOM 1219 C CA . HIS A 1 155 ? 9.751 -5.793 0.026 1.00 97.75 155 HIS A CA 1
ATOM 1220 C C . HIS A 1 155 ? 9.306 -7.165 -0.493 1.00 97.75 155 HIS A C 1
ATOM 1222 O O . HIS A 1 155 ? 8.305 -7.255 -1.204 1.00 97.75 155 HIS A O 1
ATOM 1228 N N . LYS A 1 156 ? 9.986 -8.238 -0.070 1.00 97.75 156 LYS A N 1
ATOM 1229 C CA . LYS A 1 156 ? 9.617 -9.622 -0.410 1.00 97.75 156 LYS A CA 1
ATOM 1230 C C . LYS A 1 156 ? 8.221 -9.972 0.082 1.00 97.75 156 LYS A C 1
ATOM 1232 O O . LYS A 1 156 ? 7.438 -10.595 -0.630 1.00 97.75 156 LYS A O 1
ATOM 1237 N N . GLU A 1 157 ? 7.920 -9.600 1.322 1.00 98.12 157 GLU A N 1
ATOM 1238 C CA . GLU A 1 157 ? 6.621 -9.868 1.939 1.00 98.12 157 GLU A CA 1
ATOM 1239 C C . GLU A 1 157 ? 5.496 -9.154 1.186 1.00 98.12 157 GLU A C 1
ATOM 1241 O O . GLU A 1 157 ? 4.437 -9.742 0.966 1.00 98.12 157 GLU A O 1
ATOM 1246 N N . ALA A 1 158 ? 5.736 -7.922 0.728 1.00 98.25 158 ALA A N 1
ATOM 1247 C CA . ALA A 1 158 ? 4.794 -7.200 -0.117 1.00 98.25 158 ALA A CA 1
ATOM 1248 C C . ALA A 1 158 ? 4.594 -7.880 -1.479 1.00 98.25 158 ALA A C 1
ATOM 1250 O O . ALA A 1 158 ? 3.453 -8.054 -1.900 1.00 98.25 158 ALA A O 1
ATOM 1251 N N . GLU A 1 159 ? 5.656 -8.334 -2.145 1.00 98.50 159 GLU A N 1
ATOM 1252 C CA . GLU A 1 159 ? 5.539 -9.074 -3.412 1.00 98.50 159 GLU A CA 1
ATOM 1253 C C . GLU A 1 159 ? 4.789 -10.402 -3.244 1.00 98.50 159 GLU A C 1
ATOM 1255 O O . GLU A 1 159 ? 3.953 -10.769 -4.073 1.00 98.50 159 GLU A O 1
ATOM 1260 N N . GLN A 1 160 ? 5.017 -11.119 -2.145 1.00 98.50 160 GLN A N 1
ATOM 1261 C CA . GLN A 1 160 ? 4.259 -12.329 -1.820 1.00 98.50 160 GLN A CA 1
ATOM 1262 C C . GLN A 1 160 ? 2.791 -12.021 -1.518 1.00 98.50 160 GLN A C 1
ATOM 1264 O O . GLN A 1 160 ? 1.912 -12.774 -1.935 1.00 98.50 160 GLN A O 1
ATOM 1269 N N . TYR A 1 161 ? 2.517 -10.925 -0.811 1.00 98.25 161 TYR A N 1
ATOM 1270 C CA . TYR A 1 161 ? 1.157 -10.463 -0.546 1.00 98.25 161 TYR A CA 1
ATOM 1271 C C . TYR A 1 161 ? 0.423 -10.133 -1.852 1.00 98.25 161 TYR A C 1
ATOM 1273 O O . TYR A 1 161 ? -0.664 -10.655 -2.086 1.00 98.25 161 TYR A O 1
ATOM 1281 N N . ILE A 1 162 ? 1.048 -9.360 -2.745 1.00 98.38 162 ILE A N 1
ATOM 1282 C CA . ILE A 1 162 ? 0.500 -9.022 -4.067 1.00 98.38 162 ILE A CA 1
ATOM 1283 C C . ILE A 1 162 ? 0.248 -10.294 -4.885 1.00 98.38 162 ILE A C 1
ATOM 1285 O O . ILE A 1 162 ? -0.833 -10.447 -5.446 1.00 98.38 162 ILE A O 1
ATOM 1289 N N . ALA A 1 163 ? 1.198 -11.234 -4.915 1.00 98.50 163 ALA A N 1
ATOM 1290 C CA . ALA A 1 163 ? 1.043 -12.492 -5.647 1.00 98.50 163 ALA A CA 1
ATOM 1291 C C . ALA A 1 163 ? -0.184 -13.288 -5.168 1.00 98.50 163 ALA A C 1
ATOM 1293 O O . ALA A 1 163 ? -0.972 -13.748 -5.988 1.00 98.50 163 ALA A O 1
ATOM 1294 N N . ARG A 1 164 ? -0.411 -13.374 -3.849 1.00 98.19 164 ARG A N 1
ATOM 1295 C CA . ARG A 1 164 ? -1.606 -14.028 -3.284 1.00 98.19 164 ARG A CA 1
ATOM 1296 C C . ARG A 1 164 ? -2.896 -13.302 -3.655 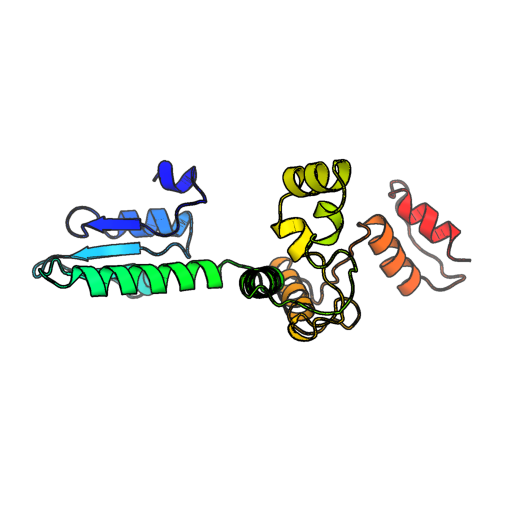1.00 98.19 164 ARG A C 1
ATOM 1298 O O . ARG A 1 164 ? -3.854 -13.952 -4.053 1.00 98.19 164 ARG A O 1
ATOM 1305 N N . VAL A 1 165 ? -2.920 -11.973 -3.534 1.00 97.50 165 VAL A N 1
ATOM 1306 C CA . VAL A 1 165 ? -4.111 -11.155 -3.826 1.00 97.50 165 VAL A CA 1
ATOM 1307 C C . VAL A 1 165 ? -4.518 -11.266 -5.295 1.00 97.50 165 VAL A C 1
ATOM 1309 O O . VAL A 1 165 ? -5.697 -11.416 -5.597 1.00 97.50 165 VAL A O 1
ATOM 1312 N N . PHE A 1 166 ? -3.547 -11.223 -6.208 1.00 98.00 166 PHE A N 1
ATOM 1313 C CA . PHE A 1 166 ? -3.788 -11.301 -7.651 1.00 98.00 166 PHE A CA 1
ATOM 1314 C C . PHE A 1 166 ? -3.752 -12.732 -8.205 1.00 98.00 166 PHE A C 1
ATOM 1316 O O . PHE A 1 166 ? -3.823 -12.909 -9.419 1.00 98.00 166 PHE A O 1
ATOM 1323 N N . ASN A 1 167 ? -3.662 -13.743 -7.333 1.00 98.31 167 ASN A N 1
ATOM 1324 C CA . ASN A 1 167 ? -3.594 -15.158 -7.696 1.00 98.31 167 ASN A CA 1
ATOM 1325 C C . ASN A 1 167 ? -2.521 -15.467 -8.764 1.00 98.31 167 ASN A C 1
ATOM 1327 O O . ASN A 1 167 ? -2.787 -16.121 -9.772 1.00 98.31 167 ASN A O 1
ATOM 1331 N N . ALA A 1 168 ? -1.309 -14.960 -8.546 1.00 98.38 168 ALA A N 1
ATOM 1332 C CA . ALA A 1 168 ? -0.137 -15.192 -9.382 1.00 98.38 168 ALA A CA 1
ATOM 1333 C C . ALA A 1 168 ? 0.908 -16.033 -8.634 1.00 98.38 168 ALA A C 1
ATOM 1335 O O . ALA A 1 168 ? 1.009 -15.964 -7.410 1.00 98.38 168 ALA A O 1
ATOM 1336 N N . ASP A 1 169 ? 1.750 -16.766 -9.368 1.00 98.19 169 ASP A N 1
ATOM 1337 C CA . ASP A 1 169 ? 2.844 -17.541 -8.762 1.00 98.19 169 ASP A CA 1
ATOM 1338 C C . ASP A 1 169 ? 3.895 -16.639 -8.097 1.00 98.19 169 ASP A C 1
ATOM 1340 O O . ASP A 1 169 ? 4.449 -16.957 -7.042 1.00 98.19 169 ASP A O 1
ATOM 1344 N N . ARG A 1 170 ? 4.190 -15.498 -8.731 1.00 97.31 170 ARG A N 1
ATOM 1345 C CA . ARG A 1 170 ? 5.113 -14.464 -8.250 1.00 97.31 170 ARG A CA 1
ATOM 1346 C C . ARG A 1 170 ? 4.649 -13.090 -8.708 1.00 97.31 170 ARG A C 1
ATOM 1348 O O . ARG A 1 170 ? 3.980 -12.962 -9.730 1.00 97.31 170 ARG A O 1
ATO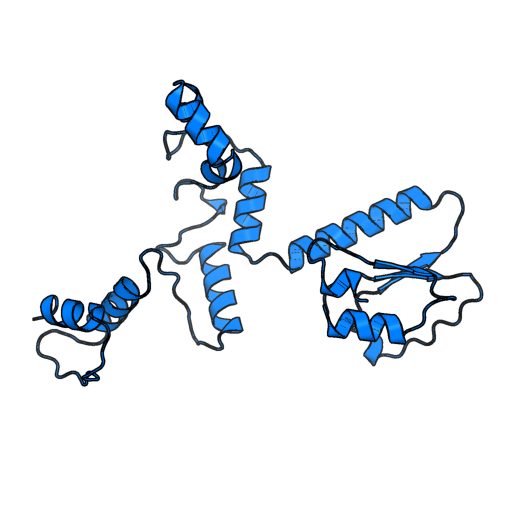M 1355 N N . SER A 1 171 ? 5.060 -12.061 -7.976 1.00 98.06 171 SER A N 1
ATOM 1356 C CA . SER A 1 171 ? 4.893 -10.672 -8.389 1.00 98.06 171 SER A CA 1
ATOM 1357 C C . SER A 1 171 ? 6.216 -9.919 -8.257 1.00 98.06 171 SER A C 1
ATOM 1359 O O . SER A 1 171 ? 7.062 -10.295 -7.448 1.00 98.06 171 SER A O 1
ATOM 1361 N N . TYR A 1 172 ? 6.383 -8.885 -9.080 1.00 97.75 172 TYR A N 1
ATOM 1362 C CA . TYR A 1 172 ? 7.539 -7.993 -9.078 1.00 97.75 172 TYR A CA 1
ATOM 1363 C C . TYR A 1 172 ? 7.038 -6.554 -9.000 1.00 97.75 172 TYR A C 1
ATOM 1365 O O . TYR A 1 172 ? 6.209 -6.141 -9.818 1.00 97.75 172 TYR A O 1
ATOM 1373 N N . MET A 1 173 ? 7.537 -5.778 -8.040 1.00 97.69 173 MET A N 1
ATOM 1374 C CA . MET A 1 173 ? 7.209 -4.352 -7.954 1.00 97.69 173 MET A CA 1
ATOM 1375 C C . MET A 1 173 ? 8.102 -3.535 -8.897 1.00 97.69 173 MET A C 1
ATOM 1377 O O . MET A 1 173 ? 9.323 -3.534 -8.768 1.00 97.69 173 MET A O 1
ATOM 1381 N N . VAL A 1 174 ? 7.495 -2.797 -9.833 1.00 97.56 174 VAL A N 1
ATOM 1382 C CA . VAL A 1 174 ? 8.210 -1.957 -10.813 1.00 97.56 174 VAL A CA 1
ATOM 1383 C C . VAL A 1 174 ? 7.865 -0.486 -10.596 1.00 97.56 174 VAL A C 1
ATOM 1385 O O . VAL A 1 174 ? 6.713 -0.080 -10.738 1.00 97.56 174 VAL A O 1
ATOM 1388 N N . THR A 1 175 ? 8.869 0.339 -10.299 1.00 96.75 175 THR A N 1
ATOM 1389 C CA . THR A 1 175 ? 8.691 1.759 -9.933 1.00 96.75 175 THR A CA 1
ATOM 1390 C C . THR A 1 175 ? 8.662 2.713 -11.130 1.00 96.75 175 THR A C 1
ATOM 1392 O O . THR A 1 175 ? 8.260 3.865 -10.993 1.00 96.75 175 THR A O 1
ATOM 1395 N N . ASN A 1 176 ? 9.022 2.244 -12.330 1.00 96.69 176 ASN A N 1
ATOM 1396 C CA . ASN A 1 176 ? 9.046 3.042 -13.565 1.00 96.69 176 ASN A CA 1
ATOM 1397 C C . ASN A 1 176 ? 7.864 2.738 -14.507 1.00 96.69 176 ASN A C 1
ATOM 1399 O O . ASN A 1 176 ? 7.980 2.879 -15.729 1.00 96.69 176 ASN A O 1
ATOM 1403 N N . GLY A 1 177 ? 6.741 2.292 -13.939 1.00 96.44 177 GLY A N 1
ATOM 1404 C CA . GLY A 1 177 ? 5.489 2.018 -14.644 1.00 96.44 177 GLY A CA 1
ATOM 1405 C C . GLY A 1 177 ? 5.517 0.801 -15.576 1.00 96.44 177 GLY A C 1
ATOM 1406 O O . GLY A 1 177 ? 6.559 0.204 -15.862 1.00 96.44 177 GLY A O 1
ATOM 1407 N N . THR A 1 178 ? 4.343 0.448 -16.107 1.00 97.31 178 THR A N 1
ATOM 1408 C CA . THR A 1 178 ? 4.152 -0.748 -16.951 1.00 97.31 178 THR A CA 1
ATOM 1409 C C . THR A 1 178 ? 4.959 -0.704 -18.250 1.00 97.31 178 THR A C 1
ATOM 1411 O O . THR A 1 178 ? 5.341 -1.742 -18.778 1.00 97.31 178 THR A O 1
ATOM 1414 N N . SER A 1 179 ? 5.306 0.488 -18.748 1.00 97.25 179 SER A N 1
ATOM 1415 C CA . SER A 1 179 ? 6.213 0.637 -19.895 1.00 97.25 179 SER A CA 1
ATOM 1416 C C . SER A 1 179 ? 7.575 -0.016 -19.656 1.00 97.25 179 SER A C 1
ATOM 1418 O O . SER A 1 179 ? 8.134 -0.601 -20.581 1.00 97.25 179 SER A O 1
ATOM 1420 N N . THR A 1 180 ? 8.102 0.076 -18.434 1.00 97.38 180 THR A N 1
ATOM 1421 C CA . THR A 1 180 ? 9.350 -0.589 -18.040 1.00 97.38 180 THR A CA 1
ATOM 1422 C C . THR A 1 180 ? 9.107 -2.071 -17.775 1.00 97.38 180 THR A C 1
ATOM 1424 O O . THR A 1 180 ? 9.895 -2.892 -18.229 1.00 97.38 180 THR A O 1
ATOM 1427 N N . ALA A 1 181 ? 7.981 -2.434 -17.151 1.00 97.56 181 ALA A N 1
ATOM 1428 C CA . ALA A 1 181 ? 7.613 -3.837 -16.934 1.00 97.56 181 ALA A CA 1
ATOM 1429 C C . ALA A 1 181 ? 7.530 -4.635 -18.252 1.00 97.56 181 ALA A C 1
ATOM 1431 O O . ALA A 1 181 ? 8.106 -5.714 -18.353 1.00 97.56 181 ALA A O 1
ATOM 1432 N N . ASN A 1 182 ? 6.917 -4.062 -19.296 1.00 96.56 182 ASN A N 1
ATOM 1433 C CA . ASN A 1 182 ? 6.867 -4.660 -20.635 1.00 96.56 182 ASN A CA 1
ATOM 1434 C C . ASN A 1 182 ? 8.264 -4.915 -21.210 1.00 96.56 182 ASN A C 1
ATOM 1436 O O . ASN A 1 182 ? 8.479 -5.925 -21.875 1.00 96.56 182 ASN A O 1
ATOM 1440 N N . LYS A 1 183 ? 9.220 -4.016 -20.949 1.00 95.62 183 LYS A N 1
ATOM 1441 C CA . LYS A 1 183 ? 10.604 -4.186 -21.401 1.00 95.62 183 LYS A CA 1
ATOM 1442 C C . LYS A 1 183 ? 11.324 -5.277 -20.618 1.00 95.62 183 LYS A C 1
ATOM 1444 O O . LYS A 1 183 ? 11.993 -6.087 -21.239 1.00 95.62 183 LYS A O 1
ATOM 1449 N N . ILE A 1 184 ? 11.145 -5.333 -19.295 1.00 95.81 184 ILE A N 1
ATOM 1450 C CA . ILE A 1 184 ? 11.712 -6.390 -18.440 1.00 95.81 184 ILE A CA 1
ATOM 1451 C C . ILE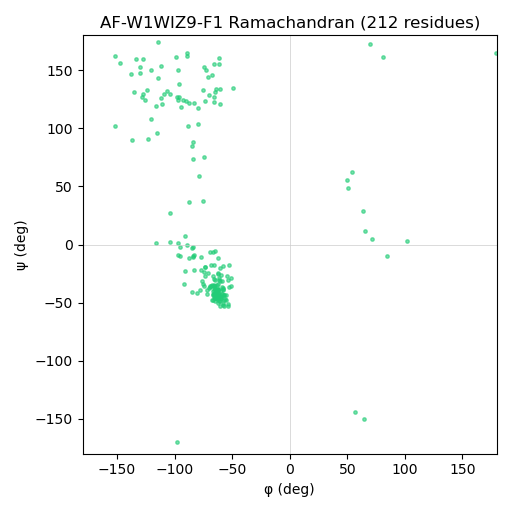 A 1 184 ? 11.245 -7.765 -18.931 1.00 95.81 184 ILE A C 1
ATOM 1453 O O . ILE A 1 184 ? 12.068 -8.630 -19.216 1.00 95.81 184 ILE A O 1
ATOM 1457 N N . VAL A 1 185 ? 9.928 -7.945 -19.085 1.00 95.81 185 VAL A N 1
ATOM 1458 C CA . VAL A 1 185 ? 9.343 -9.211 -19.552 1.00 95.81 185 VAL A CA 1
ATOM 1459 C C . VAL A 1 185 ? 9.804 -9.529 -20.970 1.00 95.81 185 VAL A C 1
ATOM 1461 O O . VAL A 1 185 ? 10.226 -10.650 -21.241 1.00 95.81 185 VAL A O 1
ATOM 1464 N N . GLY A 1 186 ? 9.751 -8.543 -21.864 1.00 94.25 186 GLY A N 1
ATOM 1465 C CA . GLY A 1 186 ? 10.134 -8.701 -23.259 1.00 94.25 186 GLY A CA 1
ATOM 1466 C C . GLY A 1 186 ? 11.590 -9.108 -23.446 1.00 94.25 186 GLY A C 1
ATOM 1467 O O . GLY A 1 186 ? 11.852 -10.123 -24.077 1.00 94.25 186 GLY A O 1
ATOM 1468 N N . MET A 1 187 ? 12.523 -8.365 -22.849 1.00 93.81 187 MET A N 1
ATOM 1469 C CA . MET A 1 187 ? 13.963 -8.641 -22.941 1.00 93.81 187 MET A CA 1
ATOM 1470 C C . MET A 1 187 ? 14.336 -9.992 -22.331 1.00 93.81 187 MET A C 1
ATOM 1472 O O . MET A 1 187 ? 15.244 -10.654 -22.819 1.00 93.81 187 MET A O 1
ATOM 1476 N N . TYR A 1 188 ? 13.638 -10.414 -21.274 1.00 94.31 188 TYR A N 1
ATOM 1477 C CA . TYR A 1 188 ? 13.841 -11.738 -20.693 1.00 94.31 188 TYR A CA 1
ATOM 1478 C C . TYR A 1 188 ? 13.295 -12.862 -21.588 1.00 94.31 188 TYR A C 1
ATOM 1480 O O . TYR A 1 188 ? 13.908 -13.921 -21.693 1.00 94.31 188 TYR A O 1
ATOM 1488 N N . SER A 1 189 ? 12.143 -12.641 -22.229 1.00 93.94 189 SER A N 1
ATOM 1489 C CA . SER A 1 189 ? 11.400 -13.694 -22.939 1.00 93.94 189 SER A CA 1
ATOM 1490 C C . SER A 1 189 ? 11.773 -13.835 -24.417 1.00 93.94 189 SER A C 1
ATOM 1492 O O . SER A 1 189 ? 11.539 -14.894 -24.995 1.00 93.94 189 SER A O 1
ATOM 1494 N N . ALA A 1 190 ? 12.316 -12.786 -25.039 1.00 91.94 190 ALA A N 1
ATOM 1495 C CA . ALA A 1 190 ? 12.614 -12.730 -26.468 1.00 91.94 190 ALA A CA 1
ATOM 1496 C C . ALA A 1 190 ? 14.105 -12.431 -26.707 1.00 91.94 190 ALA A C 1
ATOM 1498 O O . ALA A 1 190 ? 14.495 -11.266 -26.795 1.00 91.94 190 ALA A O 1
ATOM 1499 N N . PRO A 1 191 ? 14.954 -13.469 -26.816 1.00 88.75 191 PRO A N 1
ATOM 1500 C CA . PRO A 1 191 ? 16.348 -13.304 -27.209 1.00 88.75 191 PRO A CA 1
ATOM 1501 C C . PRO A 1 191 ? 16.493 -12.705 -28.612 1.00 88.75 191 PRO A C 1
ATOM 1503 O O . PRO A 1 191 ? 15.585 -12.802 -29.444 1.00 88.75 191 PRO A O 1
ATOM 1506 N N . ALA A 1 192 ? 17.676 -12.161 -28.883 1.00 89.81 192 ALA A N 1
ATOM 1507 C CA . ALA A 1 192 ? 18.067 -11.657 -30.194 1.00 89.81 192 ALA A CA 1
ATOM 1508 C C . ALA A 1 192 ? 17.776 -12.660 -31.326 1.00 89.81 192 ALA A C 1
ATOM 1510 O O . ALA A 1 192 ? 18.055 -13.856 -31.191 1.00 89.81 192 ALA A O 1
ATOM 1511 N N . GLY A 1 193 ? 17.195 -12.185 -32.430 1.00 87.88 193 GLY A N 1
ATOM 1512 C CA . GLY A 1 193 ? 16.804 -13.018 -33.578 1.00 87.88 193 GLY A CA 1
ATOM 1513 C C . GLY A 1 193 ? 15.599 -13.952 -33.366 1.00 87.88 193 GLY A C 1
ATOM 1514 O O . GLY A 1 193 ? 15.277 -14.744 -34.256 1.00 87.88 193 GLY A O 1
ATOM 1515 N N . SER A 1 194 ? 14.915 -13.892 -32.219 1.00 91.31 194 SER A N 1
ATOM 1516 C CA . SER A 1 194 ? 13.686 -14.664 -31.997 1.00 91.31 194 SER A CA 1
ATOM 1517 C C . SER A 1 194 ? 12.496 -14.100 -32.782 1.00 91.31 194 SER A C 1
ATOM 1519 O O . SER A 1 194 ? 12.392 -12.905 -33.052 1.00 91.31 194 SER A O 1
ATOM 1521 N N . THR A 1 195 ? 11.560 -14.975 -33.158 1.00 93.38 195 THR A N 1
ATOM 1522 C CA . THR A 1 195 ? 10.276 -14.549 -33.733 1.00 93.38 195 THR A CA 1
ATOM 1523 C C . THR A 1 195 ? 9.262 -14.364 -32.613 1.00 93.38 195 THR A C 1
ATOM 1525 O O . THR A 1 195 ? 8.985 -15.302 -31.868 1.00 93.38 195 THR A O 1
ATOM 1528 N N . ILE A 1 196 ? 8.677 -13.170 -32.521 1.00 92.75 196 ILE A N 1
ATOM 1529 C CA . ILE A 1 196 ? 7.659 -12.829 -31.522 1.00 92.75 196 ILE A CA 1
ATOM 1530 C C . ILE A 1 196 ? 6.309 -12.553 -32.184 1.00 92.75 196 ILE A C 1
ATOM 1532 O O . ILE A 1 196 ? 6.234 -11.955 -33.257 1.00 92.75 196 ILE A O 1
ATOM 1536 N N . LEU A 1 197 ? 5.228 -12.967 -31.522 1.00 94.94 197 LEU A N 1
ATOM 1537 C CA . LEU A 1 197 ? 3.867 -12.593 -31.897 1.00 94.94 197 LEU A CA 1
ATOM 1538 C C . LEU A 1 197 ? 3.445 -11.375 -31.075 1.00 94.94 197 LEU A C 1
ATOM 1540 O O . LEU A 1 197 ? 3.367 -11.448 -29.850 1.00 94.94 197 LEU A O 1
ATOM 1544 N N . ILE A 1 198 ? 3.163 -10.264 -31.750 1.00 94.56 198 ILE A N 1
ATOM 1545 C CA . ILE A 1 198 ? 2.760 -9.006 -31.119 1.00 94.56 198 ILE A CA 1
ATOM 1546 C C . ILE A 1 198 ? 1.420 -8.561 -31.696 1.00 94.56 198 ILE A C 1
ATOM 1548 O O . ILE A 1 198 ? 1.235 -8.536 -32.913 1.00 94.56 198 ILE A O 1
ATOM 1552 N N . ASP A 1 199 ? 0.496 -8.180 -30.814 1.00 97.25 199 ASP A N 1
ATOM 1553 C CA . ASP A 1 199 ? -0.758 -7.549 -31.217 1.00 97.25 199 ASP A CA 1
ATOM 1554 C C . ASP A 1 199 ? -0.468 -6.238 -31.966 1.00 97.25 199 ASP A C 1
ATOM 1556 O O . ASP A 1 199 ? 0.332 -5.402 -31.534 1.00 97.25 199 ASP A O 1
ATOM 1560 N N . ARG A 1 200 ? -1.146 -6.029 -33.096 1.00 96.50 200 ARG A N 1
ATOM 1561 C CA . ARG A 1 200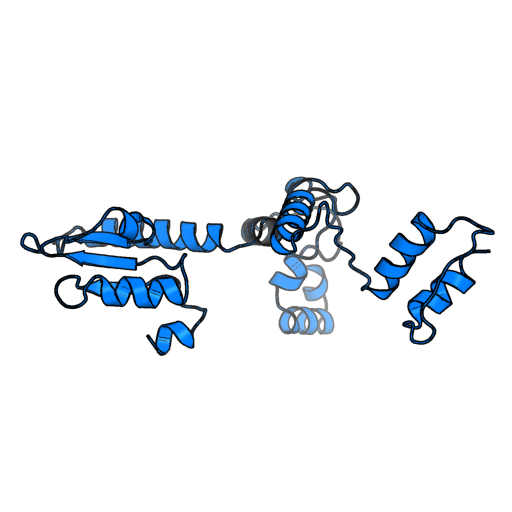 ? -1.038 -4.789 -33.863 1.00 96.50 200 ARG A CA 1
ATOM 1562 C C . ARG A 1 200 ? -1.505 -3.576 -33.058 1.00 96.50 200 ARG A C 1
ATOM 1564 O O . ARG A 1 200 ? -0.963 -2.492 -33.262 1.00 96.50 200 ARG A O 1
ATOM 1571 N N . ASN A 1 201 ? -2.455 -3.753 -32.141 1.00 97.19 201 ASN A N 1
ATOM 1572 C CA . ASN A 1 201 ? -2.926 -2.724 -31.214 1.00 97.19 201 ASN A CA 1
ATOM 1573 C C . ASN A 1 201 ? -2.089 -2.672 -29.919 1.00 97.19 201 ASN A C 1
ATOM 1575 O O . ASN A 1 201 ? -2.607 -2.482 -28.819 1.00 97.19 201 ASN A O 1
ATOM 1579 N N . CYS A 1 202 ? -0.777 -2.890 -30.024 1.00 96.31 202 CYS A N 1
ATOM 1580 C CA . CYS A 1 202 ? 0.110 -2.862 -28.871 1.00 96.31 202 CYS A CA 1
ATOM 1581 C C . CYS A 1 202 ? 0.385 -1.436 -28.366 1.00 96.31 202 CYS A C 1
ATOM 1583 O O . CYS A 1 202 ? 0.402 -0.452 -29.108 1.00 96.31 202 CYS A O 1
ATOM 1585 N N . HIS A 1 203 ? 0.672 -1.330 -27.067 1.00 97.56 203 HIS A N 1
ATOM 1586 C CA . HIS A 1 203 ? 1.152 -0.087 -26.472 1.00 97.56 203 HIS A CA 1
ATOM 1587 C C . HIS A 1 203 ? 2.556 0.267 -26.993 1.00 97.56 203 HIS A C 1
ATOM 1589 O O . HIS A 1 203 ? 3.402 -0.613 -27.160 1.00 97.56 203 HIS A O 1
ATOM 1595 N N . LYS A 1 204 ? 2.855 1.567 -27.148 1.00 97.00 204 LYS A N 1
ATOM 1596 C CA . LYS A 1 204 ? 4.130 2.086 -27.696 1.00 97.00 204 LYS A CA 1
ATOM 1597 C C . LYS A 1 204 ? 5.383 1.506 -27.027 1.00 97.00 204 LYS A C 1
ATOM 1599 O O . LYS A 1 204 ? 6.426 1.381 -27.660 1.00 97.00 204 LYS A O 1
ATOM 1604 N N . SER A 1 205 ? 5.292 1.126 -25.750 1.00 96.94 205 SER A N 1
ATOM 1605 C CA . SER A 1 205 ? 6.399 0.487 -25.028 1.00 96.94 205 SER A CA 1
ATOM 1606 C C . SER A 1 205 ? 6.852 -0.839 -25.646 1.00 96.94 205 SER A C 1
ATOM 1608 O O . SER A 1 205 ? 8.030 -1.156 -25.539 1.00 96.94 205 SER A O 1
ATOM 1610 N N . LEU A 1 206 ? 5.949 -1.599 -26.278 1.00 95.56 206 LEU A N 1
ATOM 1611 C CA . LEU A 1 206 ? 6.285 -2.846 -26.973 1.00 95.56 206 LEU A CA 1
ATOM 1612 C C . LEU A 1 206 ? 7.006 -2.564 -28.295 1.00 95.56 206 LEU A C 1
ATOM 1614 O O . LEU A 1 206 ? 7.966 -3.248 -28.627 1.00 95.56 206 LEU A O 1
ATOM 1618 N N . THR A 1 207 ? 6.632 -1.492 -28.999 1.00 94.00 207 THR A N 1
ATOM 1619 C CA . THR A 1 207 ? 7.415 -1.004 -30.144 1.00 94.00 207 THR A CA 1
ATOM 1620 C C . THR A 1 207 ? 8.818 -0.584 -29.714 1.00 94.00 207 THR A C 1
ATOM 1622 O O . THR A 1 207 ? 9.791 -0.986 -30.339 1.00 94.00 207 THR A O 1
ATOM 1625 N N . HIS A 1 208 ? 8.945 0.156 -28.608 1.00 94.94 208 HIS A N 1
ATOM 1626 C CA . HIS A 1 208 ? 10.258 0.523 -28.069 1.00 94.94 208 HIS A CA 1
ATOM 1627 C C . HIS A 1 208 ? 11.082 -0.698 -27.645 1.00 94.94 208 HIS A C 1
ATOM 1629 O O . HIS A 1 208 ? 12.283 -0.700 -27.860 1.00 94.94 208 HIS A O 1
ATOM 1635 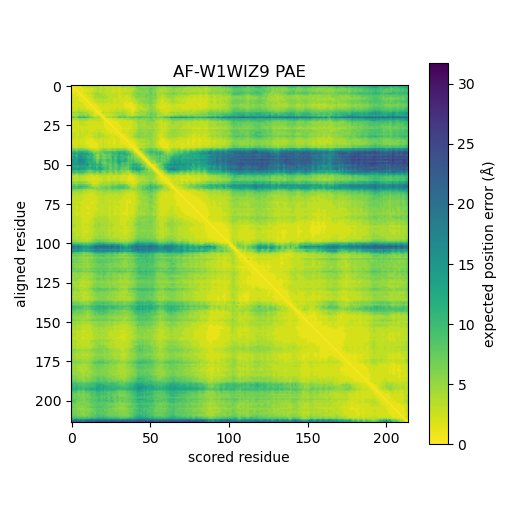N N . LEU A 1 209 ? 10.462 -1.730 -27.065 1.00 94.38 209 LEU A N 1
ATOM 1636 C CA . LEU A 1 209 ? 11.137 -2.995 -26.762 1.00 94.38 209 LEU A CA 1
ATOM 1637 C C . LEU A 1 209 ? 11.742 -3.626 -28.028 1.00 94.38 209 LEU A C 1
ATOM 1639 O O . LEU A 1 209 ? 12.908 -4.006 -28.000 1.00 94.38 209 LEU A O 1
ATOM 1643 N N . MET A 1 210 ? 10.974 -3.703 -29.122 1.00 91.81 210 MET A N 1
ATOM 1644 C CA . MET A 1 210 ? 11.452 -4.263 -30.397 1.00 91.81 210 MET A CA 1
ATOM 1645 C C . MET A 1 210 ? 12.579 -3.431 -31.016 1.00 91.81 210 MET A C 1
ATOM 1647 O O . MET A 1 210 ? 13.452 -3.980 -31.660 1.00 91.81 210 MET A O 1
ATOM 1651 N N . MET A 1 211 ? 12.597 -2.113 -30.797 1.00 92.94 211 MET A N 1
ATOM 1652 C CA . MET A 1 211 ? 13.714 -1.262 -31.231 1.00 92.94 211 MET A CA 1
ATOM 1653 C C . MET A 1 211 ? 14.978 -1.430 -30.377 1.00 92.94 211 MET A C 1
ATOM 1655 O O . MET A 1 211 ? 16.044 -0.986 -30.782 1.00 92.94 211 MET A O 1
ATOM 1659 N N . MET A 1 212 ? 14.851 -1.974 -29.165 1.00 90.69 212 MET A N 1
ATOM 1660 C CA . MET A 1 212 ? 15.967 -2.192 -28.241 1.00 90.69 212 MET A CA 1
ATOM 1661 C C . MET A 1 212 ? 16.550 -3.608 -28.337 1.00 90.69 212 MET A C 1
ATOM 1663 O O . MET A 1 212 ? 17.566 -3.868 -27.698 1.00 90.69 212 MET A O 1
ATOM 1667 N N . SER A 1 213 ? 15.885 -4.514 -29.056 1.00 82.00 213 SER A N 1
ATOM 1668 C CA . SER A 1 213 ? 16.261 -5.924 -29.163 1.00 82.00 213 SER A CA 1
ATOM 1669 C C . SER A 1 213 ? 16.511 -6.238 -30.635 1.00 82.00 213 SER A C 1
ATOM 1671 O O . SER A 1 213 ? 15.556 -6.266 -31.407 1.00 82.00 213 SER A O 1
ATOM 1673 N N . ASP A 1 214 ? 17.779 -6.421 -31.002 1.00 63.12 214 ASP A N 1
ATOM 1674 C CA . ASP A 1 214 ? 18.210 -6.801 -32.356 1.00 63.12 214 ASP A CA 1
ATOM 1675 C C . ASP A 1 214 ? 18.090 -8.315 -32.584 1.00 63.12 214 ASP A C 1
ATOM 1677 O O . ASP A 1 214 ? 18.511 -9.075 -31.686 1.00 63.12 214 ASP A O 1
#

InterPro domains:
  IPR000310 Orn/Lys/Arg decarboxylase, major domain [PF01276] (88-214)
  IPR005308 Orn/Lys/Arg decarboxylase, N-terminal [PF03709] (2-82)
  IPR011193 Ornithine/lysine/arginine decarboxylase [PTHR45229] (8-212)
  IPR015421 Pyridoxal phosphate-dependent transferase, major domain [G3DSA:3.40.640.10] (88-214)
  IPR015424 Pyridoxal phosphate-dependent transferase [SSF53383] (88-213)

Sequence (214 aa):
LKLIENNARLCGVIFDWDKYNLELCEEISKMNENLPLYAFANTYSTLDVSLNDLRLQISFFEYALGAAEDIANKIKQTTDEYINTILPPLTKALFKYVREGKYTFCTPGHMGGTAFQKSPVGSLFYDFFGPNTMKSDISISVSELGSLLDHSGPHKEAEQYIARVFNADRSYMVTNGTSTANKIVGMYSAPAGSTILIDRNCHKSLTHLMMMSD